Protein AF-A0A5D6XGA5-F1 (afdb_monomer)

Solvent-accessible surface area (backbone atoms only — not comparable to full-atom values): 13021 Å² total; per-residue (Å²): 139,83,88,83,91,84,87,85,87,87,80,87,85,80,84,81,82,81,78,85,80,82,79,82,80,85,93,67,100,55,79,84,62,78,78,60,76,82,68,88,72,80,82,72,85,73,83,77,68,94,83,74,75,74,78,54,77,62,54,94,88,59,58,87,89,41,45,84,29,55,81,47,78,41,86,37,32,68,61,50,45,55,52,50,53,49,50,43,54,68,62,46,55,52,72,40,80,91,78,44,28,35,36,34,38,73,49,78,77,40,73,48,66,47,28,30,37,36,37,43,72,83,42,79,44,59,46,39,42,40,47,40,27,32,33,34,41,33,36,60,67,58,102,63,93,61,72,90,68,55,43,45,30,39,42,37,40,40,68,44,31,63,82,51,67,88,72,48,52,76,48,70,47,46,80,48,86,52,70,70,32,50,53,51,38,50,54,56,52,72,44,46,68,60,51,53,50,52,54,52,51,51,50,56,54,53,61,71,110

Foldseek 3Di:
DDDDDDDDDDDDDDDDDDDDDDDDDDDDDDPPCVPDDPPPDDPPDDDDDPPPPPQQPDAPPDDPVCSVQAKDKDWCFVVLQVVLQVLQQPPQWDDDPVLQKTKGWDFWPAWDWTKMWMTGPNDIAIWIAIWTKTKMKIDGNDPDPPPVRIKIWMWTWHRPTPVCPLPIDIDIDIPDDDPSNVVVSVVSVVCVVVVSVSSVVSRVVSSVD

Structure (mmCIF, N/CA/C/O backbone):
data_AF-A0A5D6XGA5-F1
#
_entry.id   AF-A0A5D6XGA5-F1
#
loop_
_atom_site.group_PDB
_atom_site.id
_atom_site.type_symbol
_atom_site.label_atom_id
_atom_site.label_alt_id
_atom_site.label_comp_id
_atom_site.label_asym_id
_atom_site.label_entity_id
_atom_site.label_seq_id
_atom_site.pdbx_PDB_ins_code
_atom_site.Cartn_x
_atom_site.Cartn_y
_atom_site.Cartn_z
_atom_site.occupancy
_atom_site.B_iso_or_equiv
_atom_site.auth_seq_id
_atom_site.auth_comp_id
_atom_site.auth_asym_id
_atom_site.auth_atom_id
_atom_site.pdbx_PDB_model_num
ATOM 1 N N . MET A 1 1 ? -25.188 16.854 124.676 1.00 43.72 1 MET A N 1
ATOM 2 C CA . MET A 1 1 ? -23.728 16.944 124.883 1.00 43.72 1 MET A CA 1
ATOM 3 C C . MET A 1 1 ? -23.158 15.543 124.804 1.00 43.72 1 MET A C 1
ATOM 5 O O . MET A 1 1 ? -23.786 14.638 125.336 1.00 43.72 1 MET A O 1
ATOM 9 N N . SER A 1 2 ? -21.999 15.436 124.159 1.00 42.19 2 SER A N 1
ATOM 10 C CA . SER A 1 2 ? -21.124 14.263 124.031 1.00 42.19 2 SER A CA 1
ATOM 11 C C . SER A 1 2 ? -21.362 13.330 122.843 1.00 42.19 2 SER A C 1
ATOM 13 O O . SER A 1 2 ? -22.217 12.452 122.839 1.00 42.19 2 SER A O 1
ATOM 15 N N . SER A 1 3 ? -20.514 13.595 121.851 1.00 42.88 3 SER A N 1
ATOM 16 C CA . SER A 1 3 ? -19.943 12.725 120.830 1.00 42.88 3 SER A CA 1
ATOM 17 C C . SER A 1 3 ? -19.409 11.386 121.356 1.00 42.88 3 SER A C 1
ATOM 19 O O . SER A 1 3 ? -18.984 11.310 122.506 1.00 42.88 3 SER A O 1
ATOM 21 N N . ASN A 1 4 ? -19.342 10.391 120.467 1.00 35.34 4 ASN A N 1
ATOM 22 C CA . ASN A 1 4 ? -18.144 9.599 120.115 1.00 35.34 4 ASN A CA 1
ATOM 23 C C . ASN A 1 4 ? -18.547 8.675 118.942 1.00 35.34 4 ASN A C 1
ATOM 25 O O . ASN A 1 4 ? -19.617 8.081 119.003 1.00 35.34 4 ASN A O 1
ATOM 29 N N . ASP A 1 5 ? -17.928 8.720 117.761 1.00 36.56 5 ASP A N 1
ATOM 30 C CA . ASP A 1 5 ? -16.568 8.296 117.360 1.00 36.56 5 ASP A CA 1
ATOM 31 C C . ASP A 1 5 ? -16.379 6.767 117.329 1.00 36.56 5 ASP A C 1
ATOM 33 O O . ASP A 1 5 ? -16.762 6.074 118.271 1.00 36.56 5 ASP A O 1
ATOM 37 N N . GLY A 1 6 ? -15.778 6.269 116.242 1.00 32.56 6 GLY A N 1
ATOM 38 C CA . GLY A 1 6 ? -15.301 4.889 116.110 1.00 32.56 6 GLY A CA 1
ATOM 39 C C . GLY A 1 6 ? -15.753 4.185 114.831 1.00 32.56 6 GLY A C 1
ATOM 40 O O . GLY A 1 6 ? -16.781 3.514 114.821 1.00 32.56 6 GLY A O 1
ATOM 41 N N . GLY A 1 7 ? -14.978 4.333 113.754 1.00 32.25 7 GLY A N 1
ATOM 42 C CA . GLY A 1 7 ? -15.095 3.491 112.563 1.00 32.25 7 GLY A CA 1
ATOM 43 C C . GLY A 1 7 ? -14.454 2.114 112.751 1.00 32.25 7 GLY A C 1
ATOM 44 O O . GLY A 1 7 ? -13.645 1.934 113.651 1.00 32.25 7 GLY A O 1
ATOM 45 N N . ASP A 1 8 ? -14.781 1.177 111.864 1.00 32.81 8 ASP A N 1
ATOM 46 C CA . ASP A 1 8 ? -13.779 0.322 111.230 1.00 32.81 8 ASP A CA 1
ATOM 47 C C . ASP A 1 8 ? -14.352 -0.324 109.963 1.00 32.81 8 ASP A C 1
ATOM 49 O O . ASP A 1 8 ? -15.545 -0.611 109.847 1.00 32.81 8 ASP A O 1
ATOM 53 N N . SER A 1 9 ? -13.475 -0.454 108.983 1.00 35.00 9 SER A N 1
ATOM 54 C CA . SER A 1 9 ? -13.705 -0.930 107.626 1.00 35.00 9 SER A CA 1
ATOM 55 C C . SER A 1 9 ? -13.916 -2.440 107.551 1.00 35.00 9 SER A C 1
ATOM 57 O O . SER A 1 9 ? -13.153 -3.179 108.161 1.00 35.00 9 SER A O 1
ATOM 59 N N . ASP A 1 10 ? -14.802 -2.902 106.663 1.00 33.34 10 ASP A N 1
ATOM 60 C CA . ASP A 1 10 ? -14.458 -4.068 105.847 1.00 33.34 10 ASP A CA 1
ATOM 61 C C . ASP A 1 10 ? -15.079 -4.005 104.445 1.00 33.34 10 ASP A C 1
ATOM 63 O O . ASP A 1 10 ? -16.168 -3.475 104.215 1.00 33.34 10 ASP A O 1
ATOM 67 N N . SER A 1 11 ? -14.292 -4.488 103.497 1.00 33.75 11 SER A N 1
ATOM 68 C CA . SER A 1 11 ? -14.384 -4.298 102.061 1.00 33.75 11 SER A CA 1
ATOM 69 C C . SER A 1 11 ? -15.071 -5.481 101.372 1.00 33.75 11 SER A C 1
ATOM 71 O O . SER A 1 11 ? -14.794 -6.634 101.668 1.00 33.75 11 SER A O 1
ATOM 73 N N . ALA A 1 12 ? -15.902 -5.140 100.383 1.00 33.50 12 ALA A N 1
ATOM 74 C CA . ALA A 1 12 ? -16.157 -5.838 99.118 1.00 33.50 12 ALA A CA 1
ATOM 75 C C . ALA A 1 12 ? -16.590 -7.323 99.089 1.00 33.50 12 ALA A C 1
ATOM 77 O O . ALA A 1 12 ? -15.817 -8.234 99.357 1.00 33.50 12 ALA A O 1
ATOM 78 N N . ALA A 1 13 ? -17.741 -7.559 98.443 1.00 32.09 13 ALA A N 1
ATOM 79 C CA . ALA A 1 13 ? -17.820 -8.471 97.292 1.00 32.09 13 ALA A CA 1
ATOM 80 C C . ALA A 1 13 ? -19.067 -8.169 96.434 1.00 32.09 13 ALA A C 1
ATOM 82 O O . ALA A 1 13 ? -20.191 -8.506 96.800 1.00 32.09 13 ALA A O 1
ATOM 83 N N . ALA A 1 14 ? -18.868 -7.540 95.271 1.00 40.94 14 ALA A N 1
ATOM 84 C CA . ALA A 1 14 ? -19.857 -7.494 94.192 1.00 40.94 14 ALA A CA 1
ATOM 85 C C . ALA A 1 14 ? -19.748 -8.778 93.340 1.00 40.94 14 ALA A C 1
ATOM 87 O O . ALA A 1 14 ? -18.635 -9.279 93.153 1.00 40.94 14 ALA A O 1
ATOM 88 N N . PRO A 1 15 ? -20.851 -9.333 92.806 1.00 39.09 15 PRO A N 1
ATOM 89 C CA . PRO A 1 15 ? -20.800 -10.560 92.020 1.00 39.09 15 PRO A CA 1
ATOM 90 C C . PRO A 1 15 ? -20.127 -10.340 90.657 1.00 39.09 15 PRO A C 1
ATOM 92 O O . PRO A 1 15 ? -20.332 -9.331 89.983 1.00 39.09 15 PRO A O 1
ATOM 95 N N . ALA A 1 16 ? -19.318 -11.325 90.266 1.00 38.66 16 ALA A N 1
ATOM 96 C CA . ALA A 1 16 ? -18.519 -11.354 89.050 1.00 38.66 16 ALA A CA 1
ATOM 97 C C . ALA A 1 16 ? -19.359 -11.212 87.765 1.00 38.66 16 ALA A C 1
ATOM 99 O O . ALA A 1 16 ? -20.351 -11.914 87.563 1.00 38.66 16 ALA A O 1
ATOM 100 N N . ALA A 1 17 ? -18.904 -10.340 86.863 1.00 41.81 17 ALA A N 1
ATOM 101 C CA . ALA A 1 17 ? -19.427 -10.206 85.510 1.00 41.81 17 ALA A CA 1
ATOM 102 C C . ALA A 1 17 ? -19.111 -11.461 84.674 1.00 41.81 17 ALA A C 1
ATOM 104 O O . ALA A 1 17 ? -17.964 -11.904 84.590 1.00 41.81 17 ALA A O 1
ATOM 105 N N . ALA A 1 18 ? -20.135 -12.026 84.032 1.00 46.56 18 ALA A N 1
ATOM 106 C CA . ALA A 1 18 ? -19.993 -13.144 83.108 1.00 46.56 18 ALA A CA 1
ATOM 107 C C . ALA A 1 18 ? -19.224 -12.721 81.841 1.00 46.56 18 ALA A C 1
ATOM 109 O O . ALA A 1 18 ? -19.563 -11.733 81.190 1.00 46.56 18 ALA A O 1
ATOM 110 N N . ALA A 1 19 ? -18.200 -13.496 81.476 1.00 47.91 19 ALA A N 1
ATOM 111 C CA . ALA A 1 19 ? -17.394 -13.283 80.276 1.00 47.91 19 ALA A CA 1
ATOM 112 C C . ALA A 1 19 ? -18.217 -13.456 78.974 1.00 47.91 19 ALA A C 1
ATOM 114 O O . ALA A 1 19 ? -19.103 -14.317 78.914 1.00 47.91 19 ALA A O 1
ATOM 115 N N . PRO A 1 20 ? -17.914 -12.699 77.899 1.00 45.31 20 PRO A N 1
ATOM 116 C CA . PRO A 1 20 ? -18.655 -12.781 76.644 1.00 45.31 20 PRO A CA 1
ATOM 117 C C . PRO A 1 20 ? -18.384 -14.107 75.913 1.00 45.31 20 PRO A C 1
ATOM 119 O O . PRO A 1 20 ? -17.241 -14.545 75.757 1.00 45.31 20 PRO A O 1
ATOM 122 N N . LYS A 1 21 ? -19.454 -14.756 75.437 1.00 44.91 21 LYS A N 1
ATOM 123 C CA 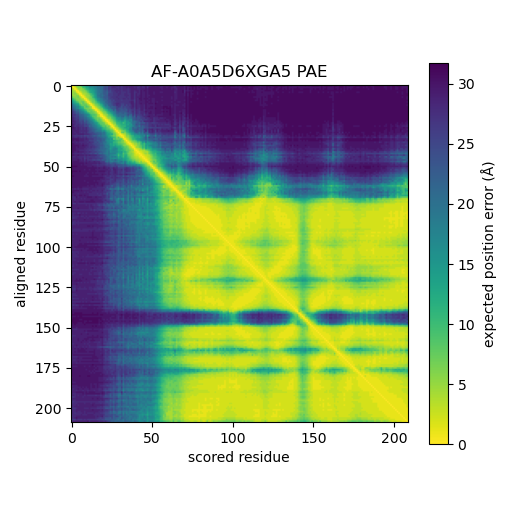. LYS A 1 21 ? -19.387 -16.007 74.666 1.00 44.91 21 LYS A CA 1
ATOM 124 C C . LYS A 1 21 ? -18.762 -15.751 73.289 1.00 44.91 21 LYS A C 1
ATOM 126 O O . LYS A 1 21 ? -19.279 -14.957 72.508 1.00 44.91 21 LYS A O 1
ATOM 131 N N . LYS A 1 22 ? -17.675 -16.467 72.978 1.00 47.78 22 LYS A N 1
ATOM 132 C CA . LYS A 1 22 ? -17.002 -16.446 71.667 1.00 47.78 22 LYS A CA 1
ATOM 133 C C . LYS A 1 22 ? -17.954 -16.950 70.574 1.00 47.78 22 LYS A C 1
ATOM 135 O O . LYS A 1 22 ? -18.376 -18.106 70.608 1.00 47.78 22 LYS A O 1
ATOM 140 N N . GLN A 1 23 ? -18.291 -16.088 69.614 1.00 54.75 23 GLN A N 1
ATOM 141 C CA . GLN A 1 23 ? -19.058 -16.462 68.424 1.00 54.75 23 GLN A CA 1
ATOM 142 C C . GLN A 1 23 ? -18.213 -17.370 67.515 1.00 54.75 23 GLN A C 1
ATOM 144 O O . GLN A 1 23 ? -17.033 -17.106 67.284 1.00 54.75 23 GLN A O 1
ATOM 149 N N . LYS A 1 24 ? -18.809 -18.463 67.023 1.00 55.12 24 LYS A N 1
ATOM 150 C CA . LYS A 1 24 ? -18.151 -19.403 66.104 1.00 55.12 24 LYS A CA 1
ATOM 151 C C . LYS A 1 24 ? -18.035 -18.779 64.708 1.00 55.12 24 LYS A C 1
ATOM 153 O O . LYS A 1 24 ? -19.034 -18.318 64.161 1.00 55.12 24 LYS A O 1
ATOM 158 N N . LEU A 1 25 ? -16.827 -18.798 64.140 1.00 55.44 25 LEU A N 1
ATOM 159 C CA . LEU A 1 25 ? -16.572 -18.449 62.739 1.00 55.44 25 LEU A CA 1
ATOM 160 C C . LEU A 1 25 ? -17.220 -19.484 61.801 1.00 55.44 25 LEU A C 1
ATOM 162 O O . LEU A 1 25 ? -17.224 -20.677 62.098 1.00 55.44 25 LEU A O 1
ATOM 166 N N . HIS A 1 26 ? -17.748 -19.009 60.672 1.00 55.28 26 HIS A N 1
ATOM 167 C CA . HIS A 1 26 ? -18.419 -19.810 59.647 1.00 55.28 26 HIS A CA 1
ATOM 168 C C . HIS A 1 26 ? -17.446 -20.792 58.964 1.00 55.28 26 HIS A C 1
ATOM 170 O O . HIS A 1 26 ? -16.314 -20.421 58.637 1.00 55.28 26 HIS A O 1
ATOM 176 N N . ASP A 1 27 ? -17.887 -22.030 58.728 1.00 53.06 27 ASP A N 1
ATOM 177 C CA . ASP A 1 27 ? -17.096 -23.069 58.061 1.00 53.06 27 ASP A CA 1
ATOM 178 C C . ASP A 1 27 ? -17.438 -23.090 56.563 1.00 53.06 27 ASP A C 1
ATOM 180 O O . ASP A 1 27 ? -18.519 -23.508 56.158 1.00 53.06 27 ASP A O 1
ATOM 184 N N . GLY A 1 28 ? -16.559 -22.513 55.742 1.00 57.91 28 GLY A N 1
ATOM 185 C CA . GLY A 1 28 ? -16.736 -22.377 54.296 1.00 57.91 28 GLY A CA 1
ATOM 186 C C . GLY A 1 28 ? -15.402 -22.199 53.559 1.00 57.91 28 GLY A C 1
ATOM 187 O O . GLY A 1 28 ? -14.396 -21.814 54.154 1.00 57.91 28 GLY A O 1
ATOM 188 N N . TYR A 1 29 ? -15.417 -22.490 52.254 1.00 50.59 29 TYR A N 1
ATOM 189 C CA . TYR A 1 29 ? -14.298 -22.873 51.368 1.00 50.59 29 TYR A CA 1
ATOM 190 C C . TYR A 1 29 ? -13.212 -21.809 51.053 1.00 50.59 29 TYR A C 1
ATOM 192 O O . TYR A 1 29 ? -12.429 -21.978 50.122 1.00 50.59 29 TYR A O 1
ATOM 200 N N . HIS A 1 30 ? -13.077 -20.724 51.821 1.00 55.69 30 HIS A N 1
ATOM 201 C CA . HIS A 1 30 ? -12.022 -19.723 51.589 1.00 55.69 30 HIS A CA 1
ATOM 202 C C . HIS A 1 30 ? -11.273 -19.378 52.881 1.00 55.69 30 HIS A C 1
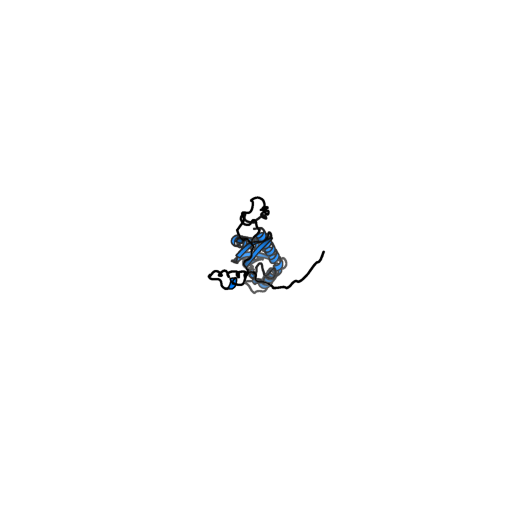ATOM 204 O O . HIS A 1 30 ? -11.568 -18.407 53.573 1.00 55.69 30 HIS A O 1
ATOM 210 N N . GLY A 1 31 ? -10.254 -20.185 53.198 1.00 57.44 31 GLY A N 1
ATOM 211 C CA . GLY A 1 31 ? -9.414 -20.024 54.393 1.00 57.44 31 GLY A CA 1
ATOM 212 C C . GLY A 1 31 ? -8.606 -18.720 54.459 1.00 57.44 31 GLY A C 1
ATOM 213 O O . GLY A 1 31 ? -8.180 -18.340 55.545 1.00 57.44 31 GLY A O 1
ATOM 214 N N . TRP A 1 32 ? -8.439 -18.001 53.344 1.00 60.94 32 TRP A N 1
ATOM 215 C CA . TRP A 1 32 ? -7.706 -16.728 53.293 1.00 60.94 32 TRP A CA 1
ATOM 216 C C . TRP A 1 32 ? -8.524 -15.515 53.779 1.00 60.94 32 TRP A C 1
ATOM 218 O O . TRP A 1 32 ? -7.948 -14.488 54.116 1.00 60.94 32 TRP A O 1
ATOM 228 N N . MET A 1 33 ? -9.853 -15.636 53.894 1.00 53.88 33 MET A N 1
ATOM 229 C CA . MET A 1 33 ? -10.727 -14.593 54.460 1.00 53.88 33 MET A CA 1
ATOM 230 C C . MET A 1 33 ? -10.812 -14.632 55.996 1.00 53.88 33 MET A C 1
ATOM 232 O O . MET A 1 33 ? -11.501 -13.813 56.598 1.00 53.88 33 MET A O 1
ATOM 236 N N . ARG A 1 34 ? -10.113 -15.566 56.660 1.00 54.12 34 ARG A N 1
ATOM 237 C CA . ARG A 1 34 ? -10.213 -15.793 58.116 1.00 54.12 34 ARG A CA 1
ATOM 238 C C . ARG A 1 34 ? -9.525 -14.736 58.994 1.00 54.12 34 ARG A C 1
ATOM 240 O O . ARG A 1 34 ? -9.658 -14.807 60.212 1.00 54.12 34 ARG A O 1
ATOM 247 N N . THR A 1 35 ? -8.819 -13.767 58.414 1.00 58.53 35 THR A N 1
ATOM 248 C CA . THR A 1 35 ? -8.083 -12.712 59.142 1.00 58.53 35 THR A CA 1
ATOM 249 C C . THR A 1 35 ? -8.545 -11.293 58.831 1.00 58.53 35 THR A C 1
ATOM 251 O O . THR A 1 35 ? -8.027 -10.355 59.433 1.00 58.53 35 THR A O 1
ATOM 254 N N . ILE A 1 36 ? -9.521 -11.107 57.939 1.00 62.41 36 ILE A N 1
ATOM 255 C CA . ILE A 1 36 ? -10.057 -9.775 57.650 1.00 62.41 36 ILE A CA 1
ATOM 256 C C . ILE A 1 36 ? -11.189 -9.511 58.653 1.00 62.41 36 ILE A C 1
ATOM 258 O O . ILE A 1 36 ? -12.166 -10.268 58.661 1.00 62.41 36 ILE A O 1
ATOM 262 N N . PRO A 1 37 ? -11.084 -8.485 59.522 1.00 66.88 37 PRO A N 1
ATOM 263 C CA . PRO A 1 37 ? -12.204 -8.061 60.353 1.00 66.88 37 PRO A CA 1
ATOM 264 C C . PRO A 1 37 ? -13.410 -7.838 59.448 1.00 66.88 37 PRO A C 1
ATOM 266 O O . PRO A 1 37 ? -13.280 -7.183 58.412 1.00 66.88 37 PRO A O 1
ATOM 269 N N . LYS A 1 38 ? -14.566 -8.404 59.812 1.00 62.72 38 LYS A N 1
ATOM 270 C CA . LYS A 1 38 ? -15.806 -8.195 59.063 1.00 62.72 38 LYS A CA 1
ATOM 271 C C . LYS A 1 38 ? -16.011 -6.690 58.948 1.00 62.72 38 LYS A C 1
ATOM 273 O O . LYS A 1 38 ? -16.212 -6.023 59.958 1.00 62.72 38 LYS A O 1
ATOM 278 N N . THR A 1 39 ? -15.866 -6.160 57.740 1.00 65.25 39 THR A N 1
ATOM 279 C CA . THR A 1 39 ? -16.033 -4.734 57.499 1.00 65.25 39 THR A CA 1
ATOM 280 C C . THR A 1 39 ? -17.467 -4.392 57.892 1.00 65.25 39 THR A C 1
ATOM 282 O O . THR A 1 39 ? -18.396 -5.046 57.427 1.00 65.25 39 THR A O 1
ATOM 285 N N . GLU A 1 40 ? -17.658 -3.405 58.768 1.00 69.12 40 GLU A N 1
ATOM 286 C CA . GLU A 1 40 ? -18.993 -2.922 59.169 1.00 69.12 40 GLU A CA 1
ATOM 287 C C . GLU A 1 40 ? -19.735 -2.223 58.017 1.00 69.12 40 GLU A C 1
ATOM 289 O O . GLU A 1 40 ? -20.869 -1.781 58.175 1.00 69.12 40 GLU A O 1
ATOM 294 N N . GLN A 1 41 ? -19.097 -2.114 56.849 1.00 73.50 41 GLN A N 1
ATOM 295 C CA . GLN A 1 41 ? -19.699 -1.551 55.656 1.00 73.50 41 GLN A CA 1
ATOM 296 C C . GLN A 1 41 ? -20.781 -2.481 55.115 1.00 73.50 41 GLN A C 1
ATOM 298 O O . GLN A 1 41 ? -20.551 -3.657 54.828 1.00 73.50 41 GLN A O 1
ATOM 303 N N . ASP A 1 42 ? -21.971 -1.914 54.971 1.00 75.06 42 ASP A N 1
ATOM 304 C CA . ASP A 1 42 ? -23.090 -2.548 54.305 1.00 75.06 42 ASP A CA 1
ATOM 305 C C . ASP A 1 42 ? -22.869 -2.498 52.786 1.00 75.06 42 ASP A C 1
ATOM 307 O O . ASP A 1 42 ? -22.894 -1.434 52.169 1.00 75.06 42 ASP A O 1
ATOM 311 N N . PHE A 1 43 ? -22.620 -3.663 52.189 1.00 77.56 43 PHE A N 1
ATOM 312 C CA . PHE A 1 43 ? -22.465 -3.829 50.741 1.00 77.56 43 PHE A CA 1
ATOM 313 C C . PHE A 1 43 ? -23.794 -4.143 50.044 1.00 77.56 43 PHE A C 1
ATOM 315 O O . PHE A 1 43 ? -23.796 -4.589 48.895 1.00 77.56 43 PHE A O 1
ATOM 322 N N . THR A 1 44 ? -24.929 -3.956 50.725 1.00 82.94 44 THR A N 1
ATOM 323 C CA . THR A 1 44 ? -26.243 -4.153 50.119 1.00 82.94 44 THR A CA 1
ATOM 324 C C . THR A 1 44 ? -26.404 -3.177 48.950 1.00 82.94 44 THR A C 1
ATOM 326 O O . THR A 1 44 ? -26.313 -1.963 49.146 1.00 82.94 44 THR A O 1
ATOM 329 N N . PRO A 1 45 ? -26.627 -3.668 47.717 1.00 77.12 45 PRO A N 1
ATOM 330 C CA . PRO A 1 45 ? -26.758 -2.805 46.555 1.00 77.12 45 PRO A CA 1
ATOM 331 C C . PRO A 1 45 ? -27.986 -1.908 46.718 1.00 77.12 45 PRO A C 1
ATOM 333 O O . PRO A 1 45 ? -29.126 -2.372 46.731 1.00 77.12 45 PRO A O 1
ATOM 336 N N . VAL A 1 46 ? -27.747 -0.605 46.842 1.00 82.44 46 VAL A N 1
ATOM 337 C CA . VAL A 1 46 ? -28.809 0.399 46.900 1.00 82.44 46 VAL A CA 1
ATOM 338 C C . VAL A 1 46 ? -29.199 0.780 45.476 1.00 82.44 46 VAL A C 1
ATOM 340 O O . VAL A 1 46 ? -28.352 0.974 44.604 1.00 82.44 46 VAL A O 1
ATOM 343 N N . ARG A 1 47 ? -30.505 0.893 45.226 1.00 80.62 47 ARG A N 1
ATOM 344 C CA . ARG A 1 47 ? -31.028 1.353 43.939 1.00 80.62 47 ARG A CA 1
ATOM 345 C C . ARG A 1 47 ? -30.590 2.800 43.697 1.00 80.62 47 ARG A C 1
ATOM 347 O O . ARG A 1 47 ? -30.988 3.692 44.440 1.00 80.62 47 ARG A O 1
ATOM 354 N N . ILE A 1 48 ? -29.819 3.027 42.638 1.00 72.25 48 ILE A N 1
ATOM 355 C CA . ILE A 1 48 ? -29.434 4.373 42.201 1.00 72.25 48 ILE A CA 1
ATOM 356 C C . ILE A 1 48 ? -30.702 5.110 41.736 1.00 72.25 48 ILE A C 1
ATOM 358 O O . ILE A 1 48 ? -31.491 4.572 40.951 1.00 72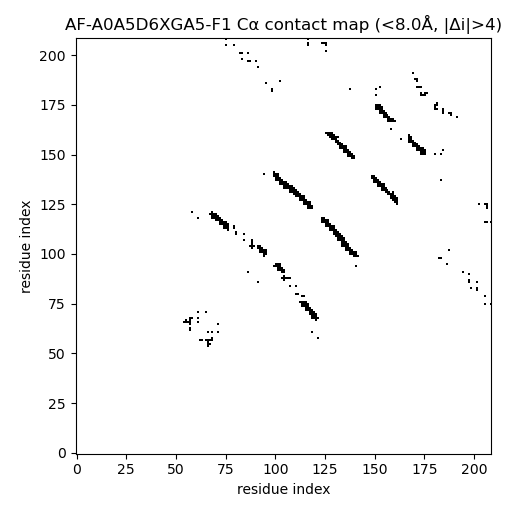.25 48 ILE A O 1
ATOM 362 N N . ALA A 1 49 ? -30.936 6.319 42.254 1.00 73.06 49 ALA A N 1
ATOM 363 C CA . ALA A 1 49 ? -32.032 7.172 41.805 1.00 73.06 49 ALA A CA 1
ATOM 364 C C . ALA A 1 49 ? -31.804 7.570 40.336 1.00 73.06 49 ALA A C 1
ATOM 366 O O . ALA A 1 49 ? -30.692 7.903 39.939 1.00 73.06 49 ALA A O 1
ATOM 367 N N . ALA A 1 50 ? -32.858 7.537 39.519 1.00 60.06 50 ALA A N 1
ATOM 368 C CA . ALA A 1 50 ? -32.776 7.632 38.057 1.00 60.06 50 ALA A CA 1
ATOM 369 C C . ALA A 1 50 ? -32.264 8.982 37.494 1.00 60.06 50 ALA A C 1
ATOM 371 O O . ALA A 1 50 ? -32.280 9.164 36.281 1.00 60.06 50 ALA A O 1
ATOM 372 N N . SER A 1 51 ? -31.830 9.930 38.331 1.00 53.84 51 SER A N 1
ATOM 373 C CA . SER A 1 51 ? -31.533 11.310 37.927 1.00 53.84 51 SER A CA 1
ATOM 374 C C . SER A 1 51 ? -30.055 11.716 37.935 1.00 53.84 51 SER A C 1
ATOM 376 O O . SER A 1 51 ? -29.773 12.858 37.595 1.00 53.84 51 SER A O 1
ATOM 378 N N . GLU A 1 52 ? -29.107 10.836 38.279 1.00 49.50 52 GLU A N 1
ATOM 379 C CA . GLU A 1 52 ? -27.674 11.209 38.361 1.00 49.50 52 GLU A CA 1
ATOM 380 C C . GLU A 1 52 ? -26.739 10.437 37.421 1.00 49.50 52 GLU A C 1
ATOM 382 O O . GLU A 1 52 ? -25.518 10.506 37.540 1.00 49.50 52 GLU A O 1
ATOM 387 N N . HIS A 1 53 ? -27.276 9.767 36.404 1.00 51.97 53 HIS A N 1
ATOM 388 C CA . HIS A 1 53 ? -26.462 9.410 35.246 1.00 51.97 53 HIS A CA 1
ATOM 389 C C . HIS A 1 53 ? -26.556 10.548 34.238 1.00 51.97 53 HIS A C 1
ATOM 391 O O . HIS A 1 53 ? -27.376 10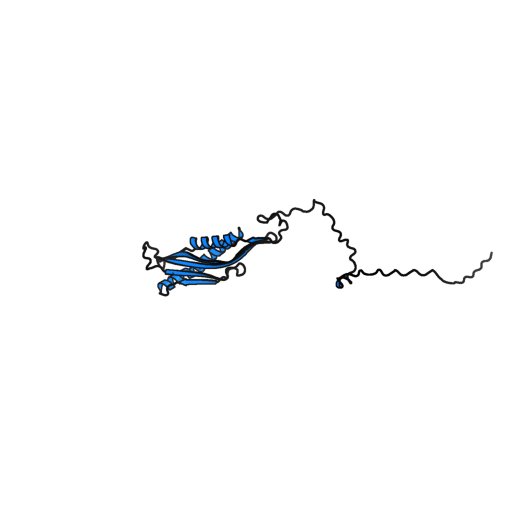.516 33.322 1.00 51.97 53 HIS A O 1
ATOM 397 N N . ALA A 1 54 ? -25.730 11.580 34.428 1.00 50.81 54 ALA A N 1
ATOM 398 C CA . ALA A 1 54 ? -25.446 12.522 33.357 1.00 50.81 54 ALA A CA 1
ATOM 399 C C . ALA A 1 54 ? -24.974 11.695 32.155 1.00 50.81 54 ALA A C 1
ATOM 401 O O . ALA A 1 54 ? -23.903 11.087 32.198 1.00 50.81 54 ALA A O 1
ATOM 402 N N . ALA A 1 55 ? -25.819 11.591 31.129 1.00 53.28 55 ALA A N 1
ATOM 403 C CA . ALA A 1 55 ? -25.475 10.908 29.898 1.00 53.28 55 ALA A CA 1
ATOM 404 C C . ALA A 1 55 ? -24.234 11.601 29.335 1.00 53.28 55 ALA A C 1
ATOM 406 O O . ALA A 1 55 ? -24.301 12.741 28.873 1.00 53.28 55 ALA A O 1
ATOM 407 N N . VAL A 1 56 ? -23.083 10.939 29.443 1.00 56.00 56 VAL A N 1
ATOM 408 C CA . VAL A 1 56 ? -21.864 11.421 28.808 1.00 56.00 56 VAL A CA 1
ATOM 409 C C . VAL A 1 56 ? -22.158 11.399 27.309 1.00 56.00 56 VAL A C 1
ATOM 411 O O . VAL A 1 56 ? -22.590 10.354 26.809 1.00 56.00 56 VAL A O 1
ATOM 414 N N . PRO A 1 57 ? -22.017 12.526 26.591 1.00 57.41 57 PRO A N 1
ATOM 415 C CA . PRO A 1 57 ? -22.310 12.552 25.169 1.00 57.41 57 PRO A CA 1
ATOM 416 C C . PRO A 1 57 ? -21.467 11.480 24.480 1.00 57.41 57 PRO A C 1
ATOM 418 O O . PRO A 1 57 ? -20.239 11.471 24.582 1.00 57.41 57 PRO A O 1
ATOM 421 N N . THR A 1 58 ? -22.140 10.542 23.815 1.00 57.34 58 THR A N 1
ATOM 422 C CA . THR A 1 58 ? -21.483 9.510 23.020 1.00 57.34 58 THR A CA 1
ATOM 423 C C . THR A 1 58 ? -20.703 10.218 21.918 1.00 57.34 58 THR A C 1
ATOM 425 O O . THR A 1 58 ? -21.289 10.921 21.093 1.00 57.34 58 THR A O 1
ATOM 428 N N . ALA A 1 59 ? -19.375 10.095 21.938 1.00 62.81 59 ALA A N 1
ATOM 429 C 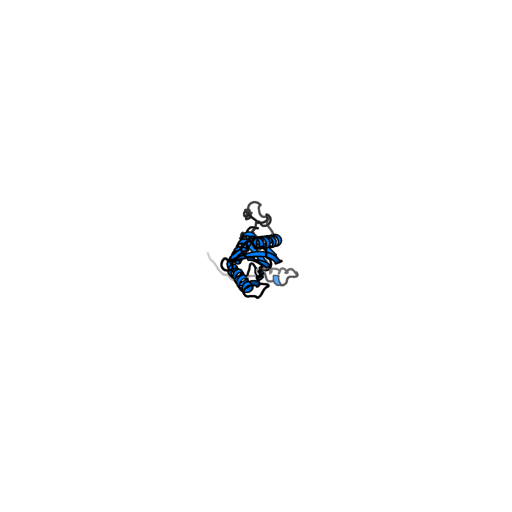CA . ALA A 1 59 ? -18.533 10.691 20.909 1.00 62.81 59 ALA A CA 1
ATOM 430 C C . ALA A 1 59 ? -18.959 10.173 19.526 1.00 62.81 59 ALA A C 1
ATOM 432 O O . ALA A 1 59 ? -19.299 8.994 19.376 1.00 62.81 59 ALA A O 1
ATOM 433 N N . ALA A 1 60 ? -18.950 11.059 18.525 1.00 65.38 60 ALA A N 1
ATOM 434 C CA . ALA A 1 60 ? -19.335 10.719 17.161 1.00 65.38 60 ALA A CA 1
ATOM 435 C C . ALA A 1 60 ? -18.530 9.504 16.674 1.00 65.38 60 ALA A C 1
ATOM 437 O O . ALA A 1 60 ? -17.301 9.531 16.639 1.00 65.38 60 ALA A O 1
ATOM 438 N N . GLY A 1 61 ? -19.241 8.431 16.326 1.00 67.44 61 GLY A N 1
ATOM 439 C CA . GLY A 1 61 ? -18.642 7.181 15.874 1.00 67.44 61 GLY A CA 1
ATOM 440 C C . GLY A 1 61 ? -18.667 6.037 16.886 1.00 67.44 61 GLY A C 1
ATOM 441 O O . GLY A 1 61 ? -18.441 4.922 16.442 1.00 67.44 61 GLY A O 1
ATOM 442 N N . ASN A 1 62 ? -19.010 6.230 18.163 1.00 70.50 62 ASN A N 1
ATOM 443 C CA . ASN A 1 62 ? -19.166 5.121 19.121 1.00 70.50 62 ASN A CA 1
ATOM 444 C C . ASN A 1 62 ? -20.553 4.463 19.033 1.00 70.50 62 ASN A C 1
ATOM 446 O O . ASN A 1 62 ? -21.541 5.112 18.685 1.00 70.50 62 ASN A O 1
ATOM 450 N N . SER A 1 63 ? -20.640 3.174 19.370 1.00 73.19 63 SER A N 1
ATOM 451 C CA . SER A 1 63 ? -21.931 2.494 19.519 1.00 73.19 63 SER A CA 1
ATOM 452 C C . SER A 1 63 ? -22.734 3.071 20.696 1.00 73.19 63 SER A C 1
ATOM 454 O O . SER A 1 63 ? -22.175 3.470 21.718 1.00 73.19 63 SER A O 1
ATOM 456 N N . ALA A 1 64 ? -24.068 3.078 20.584 1.00 72.94 64 ALA A N 1
ATOM 457 C CA . ALA A 1 64 ? -24.958 3.581 21.640 1.00 72.94 64 ALA A CA 1
ATOM 458 C C . ALA A 1 64 ? -24.824 2.802 22.967 1.00 72.94 64 ALA A C 1
ATOM 460 O O . ALA A 1 64 ? -25.122 3.331 24.034 1.00 72.94 64 ALA A O 1
ATOM 461 N N . TRP A 1 65 ? -24.343 1.556 22.904 1.00 70.12 65 TRP A N 1
ATOM 462 C CA . TRP A 1 65 ? -24.052 0.720 24.071 1.00 70.12 65 TRP A CA 1
ATOM 463 C C . TRP A 1 65 ? -22.739 1.087 24.780 1.00 70.12 65 TRP A C 1
ATOM 465 O O . TRP A 1 65 ? -22.525 0.675 25.917 1.00 70.12 65 TRP A O 1
ATOM 475 N N . ASN A 1 66 ? -21.884 1.900 24.154 1.00 71.50 66 ASN A N 1
ATOM 476 C CA . ASN A 1 66 ? -20.590 2.320 24.680 1.00 71.50 66 ASN A CA 1
ATOM 477 C C . ASN A 1 66 ? -20.595 3.796 25.127 1.00 71.50 66 ASN A C 1
ATOM 479 O O . ASN A 1 66 ? -19.727 4.599 24.770 1.00 71.50 66 ASN A O 1
ATOM 483 N N . ALA A 1 67 ? -21.594 4.171 25.930 1.00 68.12 67 ALA A N 1
ATOM 484 C CA . ALA A 1 67 ? -21.717 5.528 26.468 1.00 68.12 67 ALA A CA 1
ATOM 485 C C . ALA A 1 67 ? -20.557 5.905 27.411 1.00 68.12 67 ALA A C 1
ATOM 487 O O . ALA A 1 67 ? -20.161 7.065 27.477 1.00 68.12 67 ALA A O 1
ATOM 488 N N . ALA A 1 68 ? -19.969 4.924 28.104 1.00 69.31 68 ALA A N 1
ATOM 489 C CA . ALA A 1 68 ? -18.842 5.135 29.013 1.00 69.31 68 ALA A CA 1
ATOM 490 C C . ALA A 1 68 ? -17.486 5.308 28.296 1.00 69.31 68 ALA A C 1
ATOM 492 O O . ALA A 1 68 ? -16.469 5.522 28.956 1.00 69.31 68 ALA A O 1
ATOM 493 N N . GLY A 1 69 ? -17.441 5.196 26.961 1.00 72.12 69 GLY A N 1
ATOM 494 C CA . GLY A 1 69 ? -16.192 5.276 26.203 1.00 72.12 69 GLY A CA 1
ATOM 495 C C . GLY A 1 69 ? -15.210 4.158 26.567 1.00 72.12 69 GLY A C 1
ATOM 496 O O . GLY A 1 69 ? -13.995 4.366 26.551 1.00 72.12 69 GLY A O 1
ATOM 497 N N . THR A 1 70 ? -15.731 2.981 26.918 1.00 84.19 70 THR A N 1
ATOM 498 C CA . THR A 1 70 ? -14.956 1.742 26.989 1.00 84.19 70 THR A CA 1
ATOM 499 C C . THR A 1 70 ? -14.388 1.383 25.610 1.00 84.19 70 THR A C 1
ATOM 501 O O . THR A 1 70 ? -14.639 2.062 24.616 1.00 84.19 70 THR A O 1
ATOM 504 N N . TRP A 1 71 ? -13.552 0.355 25.548 1.00 85.31 71 TRP A N 1
ATOM 505 C CA . TRP A 1 71 ? -12.908 -0.067 24.307 1.00 85.31 71 TRP A CA 1
ATOM 506 C C . TRP A 1 71 ? -13.933 -0.647 23.314 1.00 85.31 71 TRP A C 1
ATOM 508 O O . TRP A 1 71 ? -14.744 -1.490 23.690 1.00 85.31 71 TRP A O 1
ATOM 518 N N . GLU A 1 72 ? -13.904 -0.187 22.064 1.00 90.44 72 GLU A N 1
ATOM 519 C CA . GLU A 1 72 ? -14.672 -0.724 20.934 1.00 90.44 72 GLU A CA 1
ATOM 520 C C . GLU A 1 72 ? -13.749 -0.830 19.718 1.00 90.44 72 GLU A C 1
ATOM 522 O O . GLU A 1 7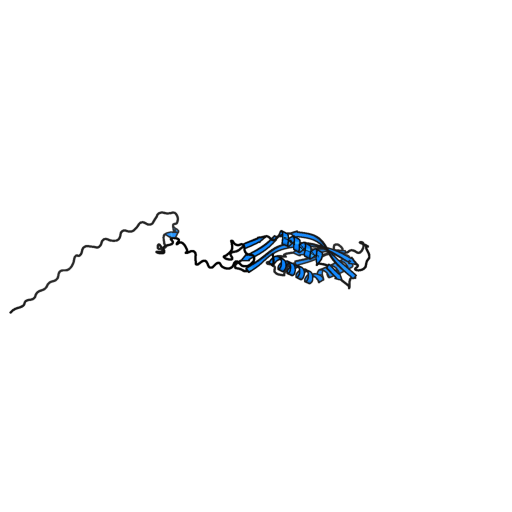2 ? -13.045 0.124 19.389 1.00 90.44 72 GLU A O 1
ATOM 527 N N . GLU A 1 73 ? -13.771 -1.973 19.035 1.00 93.06 73 GLU A N 1
ATOM 528 C CA . GLU A 1 73 ? -13.052 -2.184 17.779 1.00 93.06 73 GLU A CA 1
ATOM 529 C C . GLU A 1 73 ? -14.021 -2.502 16.651 1.00 93.06 73 GLU A C 1
ATOM 531 O O . GLU A 1 73 ? -15.009 -3.217 16.829 1.00 93.06 73 GLU A O 1
ATOM 536 N N . ARG A 1 74 ? -13.713 -1.976 15.468 1.00 93.81 74 ARG A N 1
ATOM 537 C CA . ARG A 1 74 ? -14.428 -2.277 14.231 1.00 93.81 74 ARG A CA 1
ATOM 538 C C . ARG A 1 74 ? -13.457 -2.817 13.210 1.00 93.81 74 ARG A C 1
ATOM 540 O O . ARG A 1 74 ? -12.509 -2.123 12.848 1.00 93.81 74 ARG A O 1
ATOM 547 N N . ASP A 1 75 ? -13.734 -4.018 12.725 1.00 96.50 75 ASP A N 1
ATOM 548 C CA . ASP A 1 75 ? -13.009 -4.590 11.599 1.00 96.50 75 ASP A CA 1
ATOM 549 C C . ASP A 1 75 ? -13.277 -3.762 10.332 1.00 96.50 75 ASP A C 1
ATOM 551 O O . ASP A 1 75 ? -14.424 -3.499 9.953 1.00 96.50 75 ASP A O 1
ATOM 555 N N . ARG A 1 76 ? -12.193 -3.321 9.695 1.00 97.62 76 ARG A N 1
ATOM 556 C CA . ARG A 1 76 ? -12.170 -2.587 8.427 1.00 97.62 76 ARG A CA 1
ATOM 557 C C . ARG A 1 76 ? -11.247 -3.248 7.402 1.00 97.62 76 ARG A C 1
ATOM 559 O O . ARG A 1 76 ? -10.951 -2.634 6.382 1.00 97.62 76 ARG A O 1
ATOM 566 N N . SER A 1 77 ? -10.852 -4.503 7.604 1.00 97.88 77 SER A N 1
ATOM 567 C CA . SER A 1 77 ? -9.863 -5.225 6.790 1.00 97.88 77 SER A CA 1
ATOM 568 C C . SER A 1 77 ? -10.245 -5.340 5.310 1.00 97.88 77 SER A C 1
ATOM 570 O O . SER A 1 77 ? -9.388 -5.265 4.430 1.00 97.88 77 SER A O 1
ATOM 572 N N . ALA A 1 78 ? -11.532 -5.527 4.997 1.00 97.81 78 ALA A N 1
ATOM 573 C CA . ALA A 1 78 ? -12.009 -5.565 3.609 1.00 97.81 78 ALA A CA 1
ATOM 574 C C . ALA A 1 78 ? -11.841 -4.201 2.920 1.00 97.81 78 ALA A C 1
ATOM 576 O O . ALA A 1 78 ? -11.164 -4.107 1.896 1.00 97.81 78 ALA A O 1
ATOM 577 N N . TRP A 1 79 ? -12.370 -3.144 3.546 1.00 97.94 79 TRP A N 1
ATOM 578 C CA . TRP A 1 79 ? -12.249 -1.768 3.062 1.00 97.94 79 TRP A CA 1
ATOM 579 C C . TRP A 1 79 ? -10.782 -1.345 2.919 1.00 97.94 79 TRP A C 1
ATOM 581 O O . TRP A 1 79 ? -10.385 -0.810 1.889 1.00 97.94 79 TRP A O 1
ATOM 591 N N . ALA A 1 80 ? -9.966 -1.643 3.928 1.00 98.06 80 ALA A N 1
ATOM 592 C CA . ALA A 1 80 ? -8.553 -1.297 4.002 1.00 98.06 80 ALA A CA 1
ATOM 593 C C . ALA A 1 80 ? -7.775 -1.834 2.798 1.00 98.06 80 ALA A C 1
ATOM 595 O O . ALA A 1 80 ? -7.099 -1.071 2.104 1.00 98.06 80 ALA A O 1
ATOM 596 N N . ARG A 1 81 ? -7.934 -3.132 2.511 1.00 98.12 81 ARG A N 1
ATOM 597 C CA . ARG A 1 81 ? -7.281 -3.790 1.376 1.00 98.12 81 ARG A CA 1
ATOM 598 C C . ARG A 1 81 ? -7.791 -3.256 0.044 1.00 98.12 81 ARG A C 1
ATOM 600 O O . ARG A 1 81 ? -6.988 -2.979 -0.837 1.00 98.12 81 ARG A O 1
ATOM 607 N N . GLU A 1 82 ? -9.102 -3.104 -0.129 1.00 98.19 82 GLU A N 1
ATOM 608 C CA . GLU A 1 82 ? -9.674 -2.570 -1.373 1.00 98.19 82 GLU A CA 1
ATOM 609 C C . GLU A 1 82 ? -9.195 -1.146 -1.655 1.00 98.19 82 GLU A C 1
ATOM 611 O O . GLU A 1 82 ? -8.766 -0.843 -2.771 1.00 98.19 82 GLU A O 1
ATOM 616 N N . ARG A 1 83 ? -9.196 -0.289 -0.631 1.00 98.06 83 ARG A N 1
ATOM 617 C CA . ARG A 1 83 ? -8.763 1.097 -0.766 1.00 98.06 83 ARG A CA 1
ATOM 618 C C . ARG A 1 83 ? -7.273 1.206 -1.061 1.00 98.06 83 ARG A C 1
ATOM 620 O O . ARG A 1 83 ? -6.898 1.986 -1.932 1.00 98.06 83 ARG A O 1
ATOM 627 N N . LEU A 1 84 ? -6.442 0.401 -0.396 1.00 97.75 84 LEU A N 1
ATOM 628 C CA . LEU A 1 84 ? -4.999 0.376 -0.636 1.00 97.75 84 LEU A CA 1
ATOM 629 C C . LEU A 1 84 ? -4.676 -0.058 -2.070 1.00 97.75 84 LEU A C 1
ATOM 631 O O . LEU A 1 84 ? -3.896 0.601 -2.752 1.00 97.75 84 LEU A O 1
ATOM 635 N N . LYS A 1 85 ? -5.325 -1.126 -2.556 1.00 98.19 85 LYS A N 1
ATOM 636 C CA . LYS A 1 85 ? -5.193 -1.591 -3.946 1.00 98.19 85 LYS A CA 1
ATOM 637 C C . LYS A 1 85 ? -5.549 -0.489 -4.939 1.00 98.19 85 LYS A C 1
ATOM 639 O O . LYS A 1 85 ? -4.804 -0.265 -5.887 1.00 98.19 85 LYS A O 1
ATOM 644 N N . LEU A 1 86 ? -6.678 0.186 -4.713 1.00 98.00 86 LEU A N 1
ATOM 645 C CA . LEU A 1 86 ? -7.140 1.268 -5.575 1.00 98.00 86 LEU A CA 1
ATOM 646 C C . LEU A 1 86 ? -6.128 2.418 -5.609 1.00 98.00 86 LEU A C 1
ATOM 648 O O . LEU A 1 86 ? -5.705 2.790 -6.694 1.00 98.00 86 LEU A O 1
ATOM 652 N N . LEU A 1 87 ? -5.710 2.923 -4.443 1.00 97.69 87 LEU A N 1
ATOM 653 C CA . LEU A 1 87 ? -4.749 4.028 -4.342 1.00 97.69 87 LEU A CA 1
ATOM 654 C C . LEU A 1 87 ? -3.426 3.709 -5.038 1.00 97.69 87 LEU A C 1
ATOM 656 O O . LEU A 1 87 ? -2.908 4.537 -5.777 1.00 97.69 87 LEU A O 1
ATOM 660 N N . VAL A 1 88 ? -2.886 2.504 -4.849 1.00 97.75 88 VAL A N 1
ATOM 661 C CA . VAL A 1 88 ? -1.640 2.092 -5.511 1.00 97.75 88 VAL A CA 1
ATOM 662 C C . VAL A 1 88 ? -1.811 2.068 -7.029 1.00 97.75 88 VAL A C 1
ATOM 664 O O . VAL A 1 88 ? -0.992 2.644 -7.738 1.00 97.75 88 VAL A O 1
ATOM 667 N N . LEU A 1 89 ? -2.874 1.439 -7.538 1.00 97.62 89 LEU A N 1
ATOM 668 C CA . LEU A 1 89 ? -3.104 1.326 -8.982 1.00 97.62 89 LEU A CA 1
ATOM 669 C C . LEU A 1 89 ? -3.407 2.672 -9.646 1.00 97.62 89 LEU A C 1
ATOM 671 O O . LEU A 1 89 ? -3.072 2.858 -10.814 1.00 97.62 89 LEU A O 1
ATOM 675 N N . THR A 1 90 ? -4.043 3.606 -8.937 1.00 96.62 90 THR A N 1
ATOM 676 C CA . THR A 1 90 ? -4.339 4.926 -9.496 1.00 96.62 90 THR A CA 1
ATOM 677 C C . THR A 1 90 ? -3.152 5.865 -9.364 1.00 96.62 90 THR A C 1
ATOM 679 O O . THR A 1 90 ? -2.787 6.506 -10.345 1.00 96.62 90 THR A O 1
ATOM 682 N N . ASP A 1 91 ? -2.531 5.952 -8.191 1.00 96.81 91 ASP A N 1
ATOM 683 C CA . ASP A 1 91 ? -1.680 7.092 -7.842 1.00 96.81 91 ASP A CA 1
ATOM 684 C C . ASP A 1 91 ? -0.182 6.771 -7.907 1.00 96.81 91 ASP A C 1
ATOM 686 O O . ASP A 1 91 ? 0.627 7.691 -8.036 1.00 96.81 91 ASP A O 1
ATOM 690 N N . PHE A 1 92 ? 0.215 5.490 -7.908 1.00 97.12 92 PHE A N 1
ATOM 691 C CA . PHE A 1 92 ? 1.605 5.105 -8.167 1.00 97.12 92 PHE A CA 1
ATOM 692 C C . PHE A 1 92 ? 1.906 5.142 -9.670 1.00 97.12 92 PHE A C 1
ATOM 694 O O . PHE A 1 92 ? 1.972 4.120 -10.359 1.00 97.12 92 PHE A O 1
ATOM 701 N N . ARG A 1 93 ? 2.076 6.358 -10.188 1.00 96.19 93 ARG A N 1
ATOM 702 C CA . ARG A 1 93 ? 2.472 6.620 -11.572 1.00 96.19 93 ARG A CA 1
ATOM 703 C C . ARG A 1 93 ? 3.328 7.877 -11.661 1.00 96.19 93 ARG A C 1
ATOM 705 O O . ARG A 1 93 ? 3.060 8.860 -10.974 1.00 96.19 93 ARG A O 1
ATOM 712 N N . PHE A 1 94 ? 4.348 7.862 -12.507 1.00 95.88 94 PHE A N 1
ATOM 713 C CA . PHE A 1 94 ? 5.213 9.018 -12.730 1.00 95.88 94 PHE A CA 1
ATOM 714 C C . PHE A 1 94 ? 5.944 8.915 -14.066 1.00 95.88 94 PHE A C 1
ATOM 716 O O . PHE A 1 94 ? 6.109 7.832 -14.621 1.00 95.88 94 PHE A O 1
ATOM 723 N N . GLU A 1 95 ? 6.437 10.048 -14.549 1.00 94.94 95 GLU A N 1
ATOM 724 C CA . GLU A 1 95 ? 7.333 10.105 -15.700 1.00 94.94 95 GLU A CA 1
ATOM 725 C C . GLU A 1 95 ? 8.755 10.429 -15.235 1.00 94.94 95 GLU A C 1
ATOM 727 O O . GLU A 1 95 ? 8.969 11.267 -14.351 1.00 94.94 95 GLU A O 1
ATOM 732 N N . ASP A 1 96 ? 9.734 9.753 -15.827 1.00 94.12 96 ASP A N 1
ATOM 733 C CA . ASP A 1 96 ? 11.148 10.075 -15.689 1.00 94.12 96 ASP A CA 1
ATOM 734 C C . ASP A 1 96 ? 11.646 10.656 -17.014 1.00 94.12 96 ASP A C 1
ATOM 736 O O . ASP A 1 96 ? 11.886 9.939 -17.987 1.00 94.12 96 ASP A O 1
ATOM 740 N N . ALA A 1 97 ? 11.783 11.982 -17.053 1.00 90.94 97 ALA A N 1
ATOM 741 C CA . ALA A 1 97 ? 12.215 12.701 -18.246 1.00 90.94 97 ALA A CA 1
ATOM 742 C C . ALA A 1 97 ? 13.673 12.402 -18.636 1.00 90.94 97 ALA A C 1
ATOM 744 O O . ALA A 1 97 ? 14.017 12.520 -19.808 1.00 90.94 97 ALA A O 1
ATOM 745 N N . ALA A 1 98 ? 14.529 12.014 -17.682 1.00 90.81 98 ALA A N 1
ATOM 746 C CA . ALA A 1 98 ? 15.927 11.694 -17.965 1.00 90.81 98 ALA A CA 1
ATOM 747 C C . ALA A 1 98 ? 16.058 10.337 -18.671 1.00 90.81 98 ALA A C 1
ATOM 749 O O . ALA A 1 98 ? 16.919 10.170 -19.532 1.00 90.81 98 ALA A O 1
ATOM 750 N N . LEU A 1 99 ? 15.187 9.386 -18.326 1.00 90.44 99 LEU A N 1
ATOM 751 C CA . LEU A 1 99 ? 15.124 8.063 -18.949 1.00 90.44 99 LEU A CA 1
ATOM 752 C C . LEU A 1 99 ? 14.123 7.982 -20.113 1.00 90.44 99 LEU A C 1
ATOM 754 O O . LEU A 1 99 ? 14.147 7.010 -20.867 1.00 90.44 99 LEU A O 1
ATOM 758 N N . GLY A 1 100 ? 13.249 8.981 -20.270 1.00 91.19 100 GLY A N 1
ATOM 759 C CA . GLY A 1 100 ? 12.211 9.005 -21.303 1.00 91.19 100 GLY A CA 1
ATOM 760 C C . GLY A 1 100 ? 11.167 7.903 -21.117 1.00 91.19 100 GLY A C 1
ATOM 761 O O . GLY A 1 100 ? 10.733 7.295 -22.098 1.00 91.19 100 GLY A O 1
ATOM 762 N N . VAL A 1 101 ? 10.806 7.597 -19.866 1.00 92.25 101 VAL A N 1
ATOM 763 C CA . VAL A 1 101 ? 9.850 6.531 -19.532 1.00 92.25 101 VAL A CA 1
ATOM 764 C C . VAL A 1 101 ? 8.698 7.034 -18.670 1.00 92.25 101 VAL A C 1
ATOM 766 O O . VAL A 1 101 ? 8.879 7.888 -17.804 1.00 92.25 101 VAL A O 1
ATOM 769 N N . ALA A 1 102 ? 7.521 6.456 -18.881 1.00 94.88 102 ALA A N 1
ATOM 770 C CA . ALA A 1 102 ? 6.364 6.550 -18.007 1.00 94.88 102 ALA A CA 1
ATOM 771 C C . ALA A 1 102 ? 6.231 5.238 -17.227 1.00 94.88 102 ALA A C 1
ATOM 773 O O . ALA A 1 102 ? 6.169 4.161 -17.824 1.00 94.88 102 ALA A O 1
ATOM 774 N N . VAL A 1 103 ? 6.205 5.333 -15.899 1.00 96.00 103 VAL A N 1
ATOM 775 C CA . VAL A 1 103 ? 6.076 4.199 -14.983 1.00 96.00 103 VAL A CA 1
ATOM 776 C C . VAL A 1 103 ? 4.705 4.221 -14.322 1.00 96.00 103 VAL A C 1
ATOM 778 O O . VAL A 1 103 ? 4.262 5.271 -13.860 1.00 96.00 103 VAL A O 1
ATOM 781 N N . ALA A 1 104 ? 4.058 3.061 -14.223 1.00 97.25 104 ALA A N 1
ATOM 782 C CA . ALA A 1 104 ? 2.815 2.897 -13.476 1.00 97.25 104 ALA A CA 1
ATOM 783 C C . ALA A 1 104 ? 2.719 1.517 -12.812 1.00 97.25 104 ALA A C 1
ATOM 785 O O . ALA A 1 104 ? 3.236 0.523 -13.334 1.00 97.25 104 ALA A O 1
ATOM 786 N N . ALA A 1 105 ? 2.021 1.452 -11.675 1.00 97.88 105 ALA A N 1
ATOM 787 C CA . ALA A 1 105 ? 1.558 0.190 -11.108 1.00 97.88 105 ALA A CA 1
ATOM 788 C C . ALA A 1 105 ? 0.554 -0.484 -12.060 1.00 97.88 105 ALA A C 1
ATOM 790 O O . ALA A 1 105 ? -0.330 0.169 -12.610 1.00 97.88 105 ALA A O 1
ATOM 791 N N . THR A 1 106 ? 0.686 -1.797 -12.255 1.00 97.56 106 THR A N 1
ATOM 792 C CA . THR A 1 106 ? -0.124 -2.556 -13.225 1.00 97.56 106 THR A CA 1
ATOM 793 C C . THR A 1 106 ? -1.080 -3.533 -12.562 1.00 97.56 106 THR A C 1
ATOM 795 O O . THR A 1 106 ? -2.219 -3.685 -12.996 1.00 97.56 106 THR A O 1
ATOM 798 N N . SER A 1 107 ? -0.634 -4.216 -11.509 1.00 97.94 107 SER A N 1
ATOM 799 C CA . SER A 1 107 ? -1.446 -5.200 -10.795 1.00 97.94 107 SER A CA 1
ATOM 800 C C . SER A 1 107 ? -0.966 -5.392 -9.364 1.00 97.94 107 SER A C 1
ATOM 802 O O . SER A 1 107 ? 0.190 -5.135 -9.034 1.00 97.94 107 SER A O 1
ATOM 804 N N . ILE A 1 108 ? -1.862 -5.870 -8.504 1.00 98.31 108 ILE A N 1
ATOM 805 C CA . ILE A 1 108 ? -1.545 -6.183 -7.112 1.00 98.31 108 ILE A CA 1
ATOM 806 C C . ILE A 1 108 ? -1.254 -7.677 -7.003 1.00 98.31 108 ILE A C 1
ATOM 808 O O . ILE A 1 108 ? -2.148 -8.498 -7.200 1.00 98.31 108 ILE A O 1
ATOM 812 N N . SER A 1 109 ? -0.017 -8.025 -6.661 1.00 97.38 109 SER A N 1
ATOM 813 C CA . SER A 1 109 ? 0.422 -9.412 -6.484 1.00 97.38 109 SER A CA 1
ATOM 814 C C . SER A 1 109 ? 0.060 -9.955 -5.099 1.00 97.38 109 SER A C 1
ATOM 816 O O . SER A 1 109 ? -0.267 -11.130 -4.964 1.00 97.38 109 SER A O 1
ATOM 818 N N . ARG A 1 110 ? 0.119 -9.110 -4.061 1.00 97.56 110 ARG A N 1
ATOM 819 C CA . ARG A 1 110 ? -0.220 -9.453 -2.673 1.00 97.56 110 ARG A CA 1
ATOM 820 C C . ARG A 1 110 ? -0.796 -8.237 -1.959 1.00 97.56 110 ARG A C 1
ATOM 822 O O . ARG A 1 110 ? -0.249 -7.148 -2.064 1.00 97.56 110 ARG A O 1
ATOM 829 N N . CYS A 1 111 ? -1.895 -8.418 -1.241 1.00 97.44 111 CYS A N 1
ATOM 830 C CA . CYS A 1 111 ? -2.449 -7.419 -0.329 1.00 97.44 111 CYS A CA 1
ATOM 831 C C . CYS A 1 111 ? -3.297 -8.171 0.697 1.00 97.44 111 CYS A C 1
ATOM 833 O O . CYS A 1 111 ? -4.466 -8.499 0.457 1.00 97.44 111 CYS A O 1
ATOM 835 N N . GLU A 1 112 ? -2.643 -8.533 1.789 1.00 96.44 112 GLU A N 1
ATOM 836 C CA . GLU A 1 112 ? -3.132 -9.437 2.826 1.00 96.44 112 GLU A CA 1
ATOM 837 C C . GLU A 1 112 ? -2.851 -8.831 4.190 1.00 96.44 112 GLU A C 1
ATOM 839 O O . GLU A 1 112 ? -1.917 -8.047 4.320 1.00 96.44 112 GLU A O 1
ATOM 844 N N . GLY A 1 113 ? -3.641 -9.218 5.184 1.00 95.75 113 GLY A N 1
ATOM 845 C CA . GLY A 1 113 ? -3.549 -8.676 6.530 1.00 95.75 113 GLY A CA 1
ATOM 846 C C . GLY A 1 113 ? -4.880 -8.121 7.011 1.00 95.75 113 GLY A C 1
ATOM 847 O O . GLY A 1 113 ? -5.914 -8.277 6.341 1.00 95.75 113 GLY A O 1
ATOM 848 N N . ASP A 1 114 ? -4.840 -7.489 8.173 1.00 97.00 114 ASP A N 1
ATOM 849 C CA . ASP A 1 114 ? -6.008 -6.968 8.863 1.00 97.00 114 ASP A CA 1
ATOM 850 C C . ASP A 1 114 ? -5.874 -5.482 9.181 1.00 97.00 114 ASP A C 1
ATOM 852 O O . ASP A 1 114 ? -4.792 -4.894 9.201 1.00 97.00 114 ASP A O 1
ATOM 856 N N . ALA A 1 115 ? -7.030 -4.847 9.341 1.00 97.81 115 ALA A N 1
ATOM 857 C CA . ALA A 1 115 ? -7.123 -3.455 9.722 1.00 97.81 115 ALA A CA 1
ATOM 858 C C . ALA A 1 115 ? -8.376 -3.230 10.555 1.00 97.81 115 ALA A C 1
ATOM 860 O O . ALA A 1 115 ? -9.457 -3.747 10.261 1.00 97.81 115 ALA A O 1
ATOM 861 N N . LYS A 1 116 ? -8.245 -2.393 11.573 1.00 96.75 116 LYS A N 1
ATOM 862 C CA . LYS A 1 116 ? -9.309 -2.087 12.515 1.00 96.75 116 LYS A CA 1
ATOM 863 C C . LYS A 1 116 ? -9.277 -0.636 12.941 1.00 96.75 116 LYS A C 1
ATOM 865 O O . LYS A 1 116 ? -8.230 0.007 12.998 1.00 96.75 116 LYS A O 1
ATOM 870 N N . VAL A 1 117 ? -10.449 -0.135 13.293 1.00 95.88 117 VAL A N 1
ATOM 871 C CA . VAL A 1 117 ? -10.612 1.174 13.915 1.00 95.88 117 VAL A CA 1
ATOM 872 C C . VAL A 1 117 ? -10.971 0.964 15.377 1.00 95.88 117 VAL A C 1
ATOM 874 O O . VAL A 1 117 ? -11.939 0.274 15.694 1.00 95.88 117 VAL A O 1
ATOM 877 N N . ILE A 1 118 ? -10.175 1.560 16.258 1.00 93.31 118 ILE A N 1
ATOM 878 C CA . ILE A 1 118 ? -10.227 1.388 17.706 1.00 93.31 118 ILE A CA 1
ATOM 879 C C . ILE A 1 118 ? -10.726 2.687 18.334 1.00 93.31 118 ILE A C 1
ATOM 881 O O . ILE A 1 118 ? -10.162 3.762 18.113 1.00 93.31 118 ILE A O 1
ATOM 885 N N . PHE A 1 119 ? -11.753 2.584 19.166 1.00 90.94 119 PHE A N 1
ATOM 886 C CA . PHE A 1 119 ? -12.292 3.668 19.973 1.00 90.94 119 PHE A CA 1
ATOM 887 C C . PHE A 1 119 ? -12.042 3.345 21.444 1.00 90.94 119 PHE A C 1
ATOM 889 O O . PHE A 1 119 ? -12.517 2.339 21.961 1.00 90.94 119 PHE A O 1
ATOM 896 N N . SER A 1 120 ? -11.286 4.189 22.141 1.00 89.62 120 SER A N 1
ATOM 897 C CA . SER A 1 120 ? -11.013 4.005 23.569 1.00 89.62 120 SER A CA 1
ATOM 898 C C . SER A 1 120 ? -10.937 5.349 24.271 1.00 89.62 120 SER A C 1
ATOM 900 O O . SER A 1 120 ? -10.164 6.224 23.877 1.00 89.62 120 SER A O 1
ATOM 902 N N . ARG A 1 121 ? -11.758 5.535 25.312 1.00 86.50 121 ARG A N 1
ATOM 903 C CA . ARG A 1 121 ? -11.816 6.753 26.140 1.00 86.50 121 ARG A CA 1
ATOM 904 C C . ARG A 1 121 ? -11.916 8.038 25.306 1.00 86.50 121 ARG A C 1
ATOM 906 O O . ARG A 1 121 ? -11.183 8.998 25.533 1.00 86.50 121 ARG A O 1
ATOM 913 N N . GLY A 1 122 ? -12.783 8.023 24.292 1.00 81.81 122 GLY A N 1
ATOM 914 C CA . GLY A 1 122 ? -13.006 9.156 23.385 1.00 81.81 122 GLY A CA 1
ATOM 915 C C . GLY A 1 122 ? -11.892 9.404 22.359 1.00 81.81 122 GLY A C 1
ATOM 916 O O . GLY A 1 122 ? -11.949 10.390 21.631 1.00 81.81 122 GLY A O 1
ATOM 917 N N . LYS A 1 123 ? -10.879 8.533 22.275 1.00 87.56 123 LYS A N 1
ATOM 918 C CA . LYS A 1 123 ? -9.809 8.604 21.273 1.00 87.56 123 LYS A CA 1
ATOM 919 C C . LYS A 1 123 ? -10.032 7.551 20.193 1.00 87.56 123 LYS A C 1
ATOM 921 O O . LYS A 1 123 ? -10.196 6.375 20.511 1.00 87.56 123 LYS A O 1
ATOM 926 N N . LYS A 1 124 ? -9.984 7.983 18.932 1.00 90.81 124 LYS A N 1
ATOM 927 C CA . LYS A 1 124 ? -10.004 7.118 17.747 1.00 90.81 124 LYS A CA 1
ATOM 928 C C . LYS A 1 124 ? -8.576 6.804 17.299 1.00 90.81 124 LYS A C 1
ATOM 930 O O . LYS A 1 124 ? -7.735 7.706 17.275 1.00 90.81 124 LYS A O 1
ATOM 935 N N . ARG A 1 125 ? -8.286 5.545 16.993 1.00 93.25 125 ARG A N 1
ATOM 936 C CA . ARG A 1 125 ? -7.004 5.047 16.470 1.00 93.25 125 ARG A CA 1
ATOM 937 C C . ARG A 1 125 ? -7.279 4.015 15.381 1.00 93.25 125 ARG A C 1
ATOM 939 O O . ARG A 1 125 ? -8.382 3.480 15.314 1.00 93.25 125 ARG A O 1
ATOM 946 N N . CYS A 1 126 ? -6.287 3.736 14.552 1.00 94.69 126 CYS A N 1
ATOM 947 C CA . CYS A 1 126 ? -6.296 2.580 13.666 1.00 94.69 126 CYS A CA 1
ATOM 948 C C . CYS A 1 126 ? -5.246 1.580 14.154 1.00 94.69 126 CYS A C 1
ATOM 950 O O . CYS A 1 126 ? -4.223 1.998 14.691 1.00 94.69 126 CYS A O 1
ATOM 952 N N . GLY A 1 127 ? -5.541 0.294 14.000 1.00 95.81 127 GLY A N 1
ATOM 953 C CA . GLY A 1 127 ? -4.554 -0.779 14.039 1.00 95.81 127 GLY A CA 1
ATOM 954 C C . GLY A 1 127 ? -4.542 -1.459 12.678 1.00 95.81 127 GLY A C 1
ATOM 955 O O . GLY A 1 127 ? -5.610 -1.603 12.075 1.00 95.81 127 GLY A O 1
ATOM 956 N N . TYR A 1 128 ? -3.375 -1.815 12.165 1.00 96.69 128 TYR A N 1
ATOM 957 C CA . TYR A 1 128 ? -3.250 -2.510 10.888 1.00 96.69 128 TYR A CA 1
ATOM 958 C C . TYR A 1 128 ? -1.929 -3.264 10.827 1.00 96.69 128 TYR A C 1
ATOM 960 O O . TYR A 1 128 ? -0.942 -2.820 11.397 1.00 96.69 128 TYR A O 1
ATOM 968 N N . ASP A 1 129 ? -1.925 -4.368 10.097 1.00 97.19 129 ASP A N 1
ATOM 969 C CA . ASP A 1 129 ? -0.738 -5.121 9.697 1.00 97.19 129 ASP A CA 1
ATOM 970 C C . ASP A 1 129 ? -1.035 -5.646 8.294 1.00 97.19 129 ASP A C 1
ATOM 972 O O . ASP A 1 129 ? -1.944 -6.461 8.113 1.00 97.19 129 ASP A O 1
ATOM 976 N N . ILE A 1 130 ? -0.378 -5.079 7.278 1.00 96.50 130 ILE A N 1
ATOM 977 C CA . ILE A 1 130 ? -0.675 -5.372 5.875 1.00 96.50 130 ILE A CA 1
ATOM 978 C C . ILE A 1 130 ? 0.607 -5.672 5.102 1.00 96.50 130 ILE A C 1
ATOM 980 O O . ILE A 1 130 ? 1.466 -4.818 4.910 1.00 96.50 130 ILE A O 1
ATOM 984 N N . ALA A 1 131 ? 0.666 -6.860 4.507 1.00 95.94 131 ALA A N 1
ATOM 985 C CA . ALA A 1 131 ? 1.675 -7.210 3.518 1.00 95.94 131 ALA A CA 1
ATOM 986 C C . ALA A 1 131 ? 1.219 -6.775 2.116 1.00 95.94 131 ALA A C 1
ATOM 988 O O . ALA A 1 131 ? 0.209 -7.274 1.599 1.00 95.94 131 ALA A O 1
ATOM 989 N N . LEU A 1 132 ? 1.984 -5.889 1.469 1.00 97.75 132 LEU A N 1
ATOM 990 C CA . LEU A 1 132 ? 1.682 -5.366 0.134 1.00 97.75 132 LEU A CA 1
ATOM 991 C C . LEU A 1 132 ? 2.796 -5.700 -0.865 1.00 97.75 132 LEU A C 1
ATOM 993 O O . LEU A 1 132 ? 3.971 -5.430 -0.637 1.00 97.75 132 LEU A O 1
ATOM 997 N N . LYS A 1 133 ? 2.411 -6.232 -2.024 1.00 98.44 133 LYS A N 1
ATOM 998 C CA . LYS A 1 133 ? 3.279 -6.409 -3.188 1.00 98.44 133 LYS A CA 1
ATOM 999 C C . LYS A 1 133 ? 2.509 -6.087 -4.457 1.00 98.44 133 LYS A C 1
ATOM 1001 O O . LYS A 1 133 ? 1.405 -6.598 -4.650 1.00 98.44 133 LYS A O 1
ATOM 1006 N N . PHE A 1 134 ? 3.088 -5.285 -5.336 1.00 98.56 134 PHE A N 1
ATOM 1007 C CA . PHE A 1 134 ? 2.476 -4.937 -6.614 1.00 98.56 134 PHE A CA 1
ATOM 1008 C C . PHE A 1 134 ? 3.502 -4.926 -7.743 1.00 98.56 134 PHE A C 1
ATOM 1010 O O . PHE A 1 134 ? 4.691 -4.697 -7.520 1.00 98.56 134 PHE A O 1
ATOM 1017 N N . ALA A 1 135 ? 3.027 -5.200 -8.953 1.00 98.44 135 ALA A N 1
ATOM 1018 C CA . ALA A 1 135 ? 3.815 -5.132 -10.169 1.00 98.44 135 ALA A CA 1
ATOM 1019 C C . ALA A 1 135 ? 3.757 -3.722 -10.766 1.00 98.44 135 ALA A C 1
ATOM 1021 O O . ALA A 1 135 ? 2.743 -3.025 -10.659 1.00 98.44 135 ALA A O 1
ATOM 1022 N N . TRP A 1 136 ? 4.839 -3.317 -11.420 1.00 98.12 136 TRP A N 1
ATOM 1023 C CA . TRP A 1 136 ? 4.938 -2.068 -12.166 1.00 98.12 136 TRP A CA 1
ATOM 1024 C C . TRP A 1 136 ? 5.464 -2.322 -13.577 1.00 98.12 136 TRP A C 1
ATOM 1026 O O . TRP A 1 136 ? 6.133 -3.323 -13.839 1.00 98.12 136 TRP A O 1
ATOM 1036 N N . SER A 1 137 ? 5.156 -1.396 -14.482 1.00 96.56 137 SER A N 1
ATOM 1037 C CA . SER A 1 137 ? 5.703 -1.359 -15.839 1.00 96.56 137 SER A CA 1
ATOM 1038 C C . SER A 1 137 ? 6.210 0.033 -16.171 1.00 96.56 137 SER A C 1
ATOM 1040 O O . SER A 1 137 ? 5.647 1.025 -15.706 1.00 96.56 137 SER A O 1
ATOM 1042 N N . ALA A 1 138 ? 7.264 0.092 -16.975 1.00 95.25 138 ALA A N 1
ATOM 1043 C CA . ALA A 1 138 ? 7.834 1.305 -17.523 1.00 95.25 138 ALA A CA 1
ATOM 1044 C C . ALA A 1 138 ? 7.853 1.213 -19.049 1.00 95.25 138 ALA A C 1
ATOM 1046 O O . ALA A 1 138 ? 8.514 0.342 -19.619 1.00 95.25 138 ALA A O 1
ATOM 1047 N N . LYS A 1 139 ? 7.151 2.138 -19.702 1.00 91.88 139 LYS A N 1
ATOM 1048 C CA . LYS A 1 139 ? 7.056 2.247 -21.164 1.00 91.88 139 LYS A CA 1
ATOM 1049 C C . LYS A 1 139 ? 7.689 3.552 -21.620 1.00 91.88 139 LYS A C 1
ATOM 1051 O O . LYS A 1 139 ? 7.761 4.498 -20.840 1.00 91.88 139 LYS A O 1
ATOM 1056 N N . ARG A 1 140 ? 8.174 3.626 -22.861 1.00 86.50 140 ARG A N 1
ATOM 1057 C CA . ARG A 1 140 ? 8.702 4.887 -23.407 1.00 86.50 140 ARG A CA 1
ATOM 1058 C C . ARG A 1 140 ? 7.585 5.940 -23.406 1.00 86.50 140 ARG A C 1
ATOM 1060 O O . ARG A 1 140 ? 6.452 5.632 -23.751 1.00 86.50 140 ARG A O 1
ATOM 1067 N N . SER A 1 141 ? 7.899 7.170 -23.008 1.00 74.50 141 SER A N 1
ATOM 1068 C CA . SER A 1 141 ? 6.912 8.254 -22.859 1.00 74.50 141 SER A CA 1
ATOM 1069 C C . SER A 1 141 ? 6.381 8.826 -24.187 1.00 74.50 141 SER A C 1
ATOM 1071 O O . SER A 1 141 ? 5.537 9.716 -24.169 1.00 74.50 141 SER A O 1
ATOM 1073 N N . ALA A 1 142 ? 6.843 8.317 -25.336 1.00 62.50 142 ALA A N 1
ATOM 1074 C CA . ALA A 1 142 ? 6.360 8.678 -26.669 1.00 62.50 142 ALA A CA 1
ATOM 1075 C C . ALA A 1 142 ? 5.562 7.518 -27.283 1.00 62.50 142 ALA A C 1
ATOM 1077 O O . ALA A 1 142 ? 5.960 6.366 -27.132 1.00 62.50 142 ALA A O 1
ATOM 1078 N N . GLU A 1 143 ? 4.463 7.854 -27.968 1.00 54.34 143 GLU A N 1
ATOM 1079 C CA . GLU A 1 143 ? 3.517 6.973 -28.673 1.00 54.34 143 GLU A CA 1
ATOM 1080 C C . GLU A 1 143 ? 4.223 5.934 -29.558 1.00 54.34 143 GLU A C 1
ATOM 1082 O O . GLU A 1 143 ? 4.450 6.129 -30.750 1.00 54.34 143 GLU A O 1
ATOM 1087 N N . THR A 1 144 ? 4.620 4.807 -28.985 1.00 51.19 144 THR A N 1
ATOM 1088 C CA . THR A 1 144 ? 5.072 3.652 -29.752 1.00 51.19 144 THR A CA 1
ATOM 1089 C C . THR A 1 144 ? 4.619 2.417 -28.990 1.00 51.19 144 THR A C 1
ATOM 1091 O O . THR A 1 144 ? 5.077 2.158 -27.880 1.00 51.19 144 THR A O 1
ATOM 1094 N N . GLU A 1 145 ? 3.657 1.695 -29.567 1.00 55.31 145 GLU A N 1
ATOM 1095 C CA . GLU A 1 145 ? 3.039 0.475 -29.020 1.00 55.31 145 GLU A CA 1
ATOM 1096 C C . GLU A 1 145 ? 3.967 -0.755 -29.089 1.00 55.31 145 GLU A C 1
ATOM 1098 O O . GLU A 1 145 ? 3.507 -1.895 -29.032 1.00 55.31 145 GLU A O 1
ATOM 1103 N N . ASP A 1 146 ? 5.279 -0.551 -29.199 1.00 54.12 146 ASP A N 1
ATOM 1104 C CA . ASP A 1 146 ? 6.240 -1.644 -29.242 1.00 54.12 146 ASP A CA 1
ATOM 1105 C C . ASP A 1 146 ? 6.515 -2.136 -27.814 1.00 54.12 146 ASP A C 1
ATOM 1107 O O . ASP A 1 146 ? 7.293 -1.557 -27.051 1.00 54.12 146 ASP A O 1
ATOM 1111 N N . ALA A 1 147 ? 5.859 -3.242 -27.451 1.00 55.62 147 ALA A N 1
ATOM 1112 C CA . ALA A 1 147 ? 6.039 -3.951 -26.181 1.00 55.62 147 ALA A CA 1
ATOM 1113 C C . ALA A 1 147 ? 7.484 -4.449 -25.951 1.00 55.62 147 ALA A C 1
ATOM 1115 O O . ALA A 1 147 ? 7.841 -4.814 -24.834 1.00 55.62 147 ALA A O 1
ATOM 1116 N N . GLU A 1 148 ? 8.330 -4.445 -26.987 1.00 59.62 148 GLU A N 1
ATOM 1117 C CA . GLU A 1 148 ? 9.724 -4.904 -26.927 1.00 59.62 148 GLU A CA 1
ATOM 1118 C C . GLU A 1 148 ? 10.626 -4.017 -26.050 1.00 59.62 148 GLU A C 1
ATOM 1120 O O . GLU A 1 148 ? 11.686 -4.458 -25.611 1.00 59.62 148 GLU A O 1
ATOM 1125 N N . ASP A 1 149 ? 10.194 -2.790 -25.745 1.00 75.62 149 ASP A N 1
ATOM 1126 C CA . ASP A 1 149 ? 10.936 -1.822 -24.933 1.00 75.62 149 ASP A CA 1
ATOM 1127 C C . ASP A 1 149 ? 10.386 -1.673 -23.495 1.00 75.62 149 ASP A C 1
ATOM 1129 O O . ASP A 1 149 ? 10.800 -0.761 -22.771 1.00 75.62 149 ASP A O 1
ATOM 1133 N N . GLU A 1 150 ? 9.454 -2.526 -23.063 1.00 90.56 150 GLU A N 1
ATOM 1134 C CA . GLU A 1 150 ? 8.853 -2.470 -21.724 1.00 90.56 150 GLU A CA 1
ATOM 1135 C C . GLU A 1 150 ? 9.784 -3.060 -20.652 1.00 90.56 150 GLU A C 1
ATOM 1137 O O . GLU A 1 150 ? 10.325 -4.155 -20.790 1.00 90.56 150 GLU A O 1
ATOM 1142 N N . VAL A 1 151 ? 9.957 -2.336 -19.543 1.00 94.81 151 VAL A N 1
ATOM 1143 C CA . VAL A 1 151 ? 10.642 -2.848 -18.347 1.00 94.81 151 VAL A CA 1
ATOM 1144 C C . VAL A 1 151 ? 9.603 -3.074 -17.261 1.00 94.81 151 VAL A C 1
ATOM 1146 O O . VAL A 1 151 ? 8.901 -2.140 -16.879 1.00 94.81 151 VAL A O 1
ATOM 1149 N N . THR A 1 152 ? 9.531 -4.292 -16.733 1.00 96.88 152 THR A N 1
ATOM 1150 C CA . THR A 1 152 ? 8.625 -4.654 -15.638 1.00 96.88 152 THR A CA 1
ATOM 1151 C C . THR A 1 152 ? 9.384 -4.969 -14.359 1.00 96.88 152 THR A C 1
ATOM 1153 O O . THR A 1 152 ? 10.596 -5.216 -14.357 1.00 96.88 152 THR A O 1
ATOM 1156 N N . GLY A 1 153 ? 8.661 -4.956 -13.248 1.00 97.75 153 GLY A N 1
ATOM 1157 C CA . GLY A 1 153 ? 9.210 -5.333 -11.962 1.00 97.75 153 GLY A CA 1
ATOM 1158 C C . GLY A 1 153 ? 8.173 -5.326 -10.856 1.00 97.75 153 GLY A C 1
ATOM 1159 O O . GLY A 1 153 ? 6.969 -5.256 -11.102 1.00 97.75 153 GLY A O 1
ATOM 1160 N N . HIS A 1 154 ? 8.658 -5.382 -9.618 1.00 98.44 154 HIS A N 1
ATOM 1161 C CA . HIS A 1 154 ? 7.818 -5.430 -8.429 1.00 98.44 154 HIS A CA 1
ATOM 1162 C C . HIS A 1 154 ? 8.272 -4.421 -7.376 1.00 98.44 154 HIS A C 1
ATOM 1164 O O . HIS A 1 154 ? 9.460 -4.109 -7.258 1.00 98.44 154 HIS A O 1
ATOM 1170 N N . VAL A 1 155 ? 7.309 -3.934 -6.599 1.00 98.50 155 VAL A N 1
ATOM 1171 C CA . VAL A 1 155 ? 7.532 -3.260 -5.319 1.00 98.50 155 VAL A CA 1
ATOM 1172 C C . VAL A 1 155 ? 6.918 -4.127 -4.227 1.00 98.50 155 VAL A C 1
ATOM 1174 O O . VAL A 1 155 ? 5.773 -4.566 -4.345 1.00 98.50 155 VAL A O 1
ATOM 1177 N N . GLU A 1 156 ? 7.681 -4.392 -3.174 1.00 98.12 156 GLU A N 1
ATOM 1178 C CA . GLU A 1 156 ? 7.252 -5.138 -1.992 1.00 98.12 156 GLU A CA 1
ATOM 1179 C C . GLU A 1 156 ? 7.453 -4.269 -0.753 1.00 98.12 156 GLU A C 1
ATOM 1181 O O . GLU A 1 156 ? 8.531 -3.708 -0.559 1.00 98.12 156 GLU A O 1
ATOM 1186 N N . ILE A 1 157 ? 6.404 -4.155 0.058 1.00 96.75 157 ILE A N 1
ATOM 1187 C CA . ILE A 1 157 ? 6.401 -3.412 1.316 1.00 96.75 157 ILE A CA 1
ATOM 1188 C C . ILE A 1 157 ? 6.243 -4.421 2.445 1.00 96.75 157 ILE A C 1
ATOM 1190 O O . ILE A 1 157 ? 5.260 -5.171 2.473 1.00 96.75 157 ILE A O 1
ATOM 1194 N N . ARG A 1 158 ? 7.224 -4.452 3.346 1.00 92.56 158 ARG A N 1
ATOM 1195 C CA . ARG A 1 158 ? 7.238 -5.326 4.523 1.00 92.56 158 ARG A CA 1
ATOM 1196 C C . ARG A 1 158 ? 7.120 -4.509 5.792 1.00 92.56 158 ARG A C 1
ATOM 1198 O O . ARG A 1 158 ? 7.523 -3.350 5.812 1.00 92.56 158 ARG A O 1
ATOM 1205 N N . ASP A 1 159 ? 6.567 -5.140 6.821 1.00 91.19 159 ASP A N 1
ATOM 1206 C CA . ASP A 1 159 ? 6.382 -4.549 8.149 1.00 91.19 159 ASP A CA 1
ATOM 1207 C C . ASP A 1 159 ? 5.557 -3.250 8.102 1.00 91.19 159 ASP A C 1
ATOM 1209 O O . ASP A 1 159 ? 5.819 -2.278 8.810 1.00 91.19 159 ASP A O 1
ATOM 1213 N N . PHE A 1 160 ? 4.567 -3.207 7.201 1.00 95.19 160 PHE A N 1
ATOM 1214 C CA . PHE A 1 160 ? 3.629 -2.095 7.110 1.00 95.19 160 PHE A CA 1
ATOM 1215 C C . PHE A 1 160 ? 2.495 -2.296 8.118 1.00 95.19 160 PHE A C 1
ATOM 1217 O O . PHE A 1 160 ? 1.420 -2.810 7.794 1.00 95.19 160 PHE A O 1
ATOM 1224 N N . ASP A 1 161 ? 2.768 -1.871 9.348 1.00 95.06 161 ASP A N 1
ATOM 1225 C CA . ASP A 1 161 ? 1.879 -2.004 10.496 1.00 95.06 161 ASP A CA 1
ATOM 1226 C C . ASP A 1 161 ? 1.772 -0.704 11.322 1.00 95.06 161 ASP A C 1
ATOM 1228 O O . ASP A 1 161 ? 2.446 0.296 11.051 1.00 95.06 161 ASP A O 1
ATOM 1232 N N . ASP A 1 162 ? 0.863 -0.665 12.299 1.00 93.44 162 ASP A N 1
ATOM 1233 C CA . ASP A 1 162 ? 0.633 0.527 13.125 1.00 93.44 162 ASP A CA 1
ATOM 1234 C C . ASP A 1 162 ? 1.684 0.747 14.225 1.00 93.44 162 ASP A C 1
ATOM 1236 O O . ASP A 1 162 ? 1.730 1.828 14.825 1.00 93.44 162 ASP A O 1
ATOM 1240 N N . THR A 1 163 ? 2.548 -0.239 14.471 1.00 90.62 163 THR A N 1
ATOM 1241 C CA . THR A 1 163 ? 3.556 -0.233 15.539 1.00 90.62 163 THR A CA 1
ATOM 1242 C C . THR A 1 163 ? 4.959 0.109 15.042 1.00 90.62 163 THR A C 1
ATOM 1244 O O . THR A 1 163 ? 5.723 0.724 15.787 1.00 90.62 163 THR A O 1
ATOM 1247 N N . SER A 1 164 ? 5.276 -0.199 13.782 1.00 82.81 164 SER A N 1
ATOM 1248 C CA . SER A 1 164 ? 6.537 0.162 13.117 1.00 82.81 164 SER A CA 1
ATOM 1249 C C . SER A 1 164 ? 6.627 1.649 12.741 1.00 82.81 164 SER A C 1
ATOM 1251 O O . SER A 1 164 ? 7.682 2.150 12.344 1.00 82.81 164 SER A O 1
ATOM 1253 N N . GLY A 1 165 ? 5.533 2.400 12.901 1.00 79.62 165 GLY A N 1
ATOM 1254 C CA . GLY A 1 165 ? 5.492 3.835 12.639 1.00 79.62 165 GLY A CA 1
ATOM 1255 C C . GLY A 1 165 ? 5.637 4.146 11.148 1.00 79.62 165 GLY A C 1
ATOM 1256 O O . GLY A 1 165 ? 4.731 3.870 10.365 1.00 79.62 165 GLY A O 1
ATOM 1257 N N . GLU A 1 166 ? 6.748 4.779 10.766 1.00 80.62 166 GLU A N 1
ATOM 1258 C CA . GLU A 1 166 ? 7.088 5.073 9.363 1.00 80.62 166 GLU A CA 1
ATOM 1259 C C . GLU A 1 166 ? 8.303 4.262 8.871 1.00 80.62 166 GLU A C 1
ATOM 1261 O O . GLU A 1 166 ? 8.789 4.495 7.765 1.00 80.62 166 GLU A O 1
ATOM 1266 N N . GLU A 1 167 ? 8.784 3.294 9.659 1.00 88.25 167 GLU A N 1
ATOM 1267 C CA . GLU A 1 167 ? 10.027 2.539 9.427 1.00 88.25 167 GLU A CA 1
ATOM 1268 C C . GLU A 1 167 ? 9.806 1.177 8.737 1.00 88.25 167 GLU A C 1
ATOM 1270 O O . GLU A 1 167 ? 10.481 0.198 9.033 1.00 88.25 167 GLU A O 1
ATOM 1275 N N . TYR A 1 168 ? 8.872 1.092 7.790 1.00 91.75 168 TYR A N 1
ATOM 1276 C CA . TYR A 1 168 ? 8.663 -0.120 6.983 1.00 91.75 168 TYR A CA 1
ATOM 1277 C C . TYR A 1 168 ? 9.676 -0.251 5.832 1.00 91.75 168 TYR A C 1
ATOM 1279 O O . TYR A 1 168 ? 10.120 0.750 5.251 1.00 91.75 168 TYR A O 1
ATOM 1287 N N . GLU A 1 169 ? 10.018 -1.492 5.471 1.00 93.94 169 GLU A N 1
ATOM 1288 C CA . GLU A 1 169 ? 10.967 -1.815 4.398 1.00 93.94 169 GLU A CA 1
ATOM 1289 C C . GLU A 1 169 ? 10.276 -1.751 3.028 1.00 93.94 169 GLU A C 1
ATOM 1291 O O . GLU A 1 169 ? 9.237 -2.377 2.809 1.00 93.94 169 GLU A O 1
ATOM 1296 N N . VAL A 1 170 ? 10.883 -1.037 2.074 1.00 96.31 170 VAL A N 1
ATOM 1297 C CA . VAL A 1 170 ? 10.442 -0.999 0.673 1.00 96.31 170 VAL A CA 1
ATOM 1298 C C . VAL A 1 170 ? 11.519 -1.619 -0.209 1.00 96.31 170 VAL A C 1
ATOM 1300 O O . VAL A 1 170 ? 12.631 -1.110 -0.321 1.00 96.31 170 VAL A O 1
ATOM 1303 N N . THR A 1 171 ? 11.181 -2.718 -0.876 1.00 97.62 171 THR A N 1
ATOM 1304 C CA . THR A 1 171 ? 12.061 -3.381 -1.842 1.00 97.62 171 THR A CA 1
ATOM 1305 C C . THR A 1 171 ? 11.536 -3.188 -3.256 1.00 97.62 171 THR A C 1
ATOM 1307 O O . THR A 1 171 ? 10.378 -3.482 -3.544 1.00 97.62 171 THR A O 1
ATOM 1310 N N . VAL A 1 172 ? 12.414 -2.758 -4.164 1.00 97.94 172 VAL A N 1
ATOM 1311 C CA . VAL A 1 172 ? 12.122 -2.639 -5.599 1.00 97.94 172 VAL A CA 1
ATOM 1312 C C . VAL A 1 172 ? 12.984 -3.622 -6.389 1.00 97.94 172 VAL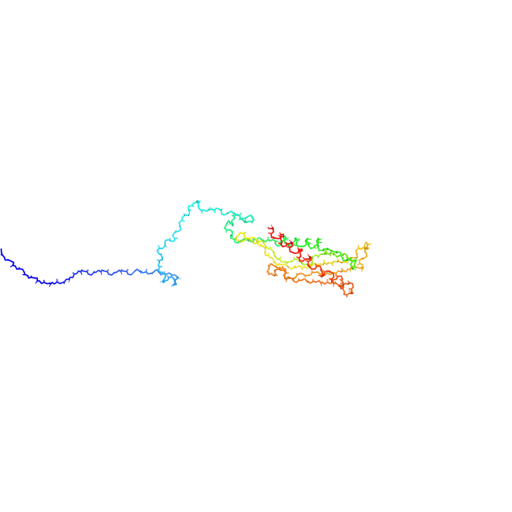 A C 1
ATOM 1314 O O . VAL A 1 172 ? 14.214 -3.637 -6.253 1.00 97.94 172 VAL A O 1
ATOM 1317 N N . SER A 1 173 ? 12.353 -4.414 -7.253 1.00 97.25 173 SER A N 1
ATOM 1318 C CA . SER A 1 173 ? 13.007 -5.312 -8.208 1.00 97.25 173 SER A CA 1
ATOM 1319 C C . SER A 1 173 ? 12.576 -4.990 -9.636 1.00 97.25 173 SER A C 1
ATOM 1321 O O . SER A 1 173 ? 11.463 -4.519 -9.848 1.00 97.25 173 SER A O 1
ATOM 1323 N N . ALA A 1 174 ? 13.448 -5.270 -10.603 1.00 96.62 174 ALA A N 1
ATOM 1324 C CA . ALA A 1 174 ? 13.110 -5.331 -12.023 1.00 96.62 174 ALA A CA 1
ATOM 1325 C C . ALA A 1 174 ? 13.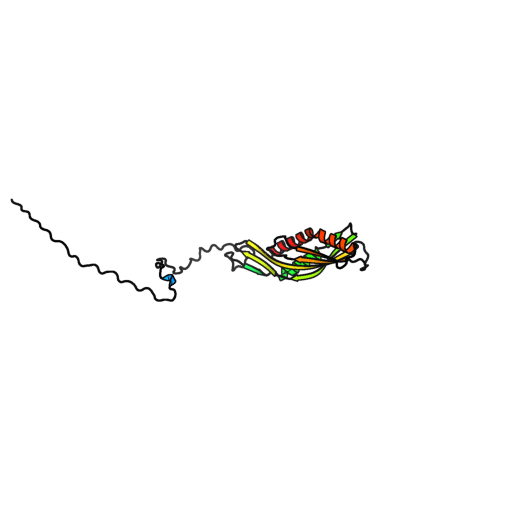298 -6.769 -12.510 1.00 96.62 174 ALA A C 1
ATOM 1327 O O . ALA A 1 174 ? 14.191 -7.467 -12.024 1.00 96.62 174 ALA A O 1
ATOM 1328 N N . ASP A 1 175 ? 12.470 -7.197 -13.456 1.00 94.69 175 ASP A N 1
ATOM 1329 C CA . ASP A 1 175 ? 12.492 -8.568 -13.980 1.00 94.69 175 ASP A CA 1
ATOM 1330 C C . ASP A 1 175 ? 13.635 -8.777 -14.994 1.00 94.69 175 ASP A C 1
ATOM 1332 O O . ASP A 1 175 ? 14.004 -9.905 -15.319 1.00 94.69 175 ASP A O 1
ATOM 1336 N N . VAL A 1 176 ? 14.240 -7.678 -15.456 1.00 91.19 176 VAL A N 1
ATOM 1337 C CA . VAL A 1 176 ? 15.382 -7.647 -16.376 1.00 91.19 176 VAL A CA 1
ATOM 1338 C C . VAL A 1 176 ? 16.615 -7.031 -15.710 1.00 91.19 176 VAL A C 1
ATOM 1340 O O . VAL A 1 176 ? 16.515 -6.124 -14.883 1.00 91.19 176 VAL A O 1
ATOM 1343 N N . SER A 1 177 ? 17.802 -7.509 -16.091 1.00 86.75 177 SER A N 1
ATOM 1344 C CA . SER A 1 177 ? 19.085 -7.152 -15.461 1.00 86.75 177 SER A CA 1
ATOM 1345 C C . SER A 1 177 ? 20.043 -6.350 -16.353 1.00 86.75 177 SER A C 1
ATOM 1347 O O . SER A 1 177 ? 21.159 -6.045 -15.934 1.00 86.75 177 SER A O 1
ATOM 1349 N N . HIS A 1 178 ? 19.638 -5.982 -17.572 1.00 88.94 178 HIS A N 1
ATOM 1350 C CA . HIS A 1 178 ? 20.436 -5.096 -18.427 1.00 88.94 178 HIS A CA 1
ATOM 1351 C C . HIS A 1 178 ? 20.444 -3.654 -17.884 1.00 88.94 178 HIS A C 1
ATOM 1353 O O . HIS A 1 178 ? 19.559 -3.268 -17.120 1.00 88.94 178 HIS A O 1
ATOM 1359 N N . SER A 1 179 ? 21.411 -2.831 -18.310 1.00 89.69 179 SER A N 1
ATOM 1360 C CA . SER A 1 179 ? 21.644 -1.467 -17.789 1.00 89.69 179 SER A CA 1
ATOM 1361 C C . SER A 1 179 ? 20.371 -0.621 -17.688 1.00 89.69 179 SER A C 1
ATOM 1363 O O . SER A 1 179 ? 20.045 -0.133 -16.613 1.00 89.69 179 SER A O 1
ATOM 1365 N N . ARG A 1 180 ? 19.578 -0.559 -18.765 1.00 89.06 180 ARG A N 1
ATOM 1366 C CA . ARG A 1 180 ? 18.293 0.159 -18.770 1.00 89.06 180 ARG A CA 1
ATOM 1367 C C . ARG A 1 180 ? 17.314 -0.328 -17.693 1.00 89.06 180 ARG A C 1
ATOM 1369 O O . ARG A 1 180 ? 16.632 0.487 -17.086 1.00 89.06 180 ARG A O 1
ATOM 1376 N N . GLY A 1 181 ? 17.240 -1.635 -17.443 1.00 92.38 181 GLY A N 1
ATOM 1377 C CA . GLY A 1 181 ? 16.390 -2.200 -16.395 1.00 92.38 181 GLY A CA 1
ATOM 1378 C C . GLY A 1 181 ? 16.824 -1.751 -15.003 1.00 92.38 181 GLY A C 1
ATOM 1379 O O . GLY A 1 181 ? 15.992 -1.377 -14.180 1.00 92.38 181 GLY A O 1
ATOM 1380 N N . VAL A 1 182 ? 18.139 -1.710 -14.770 1.00 94.81 182 VAL A N 1
ATOM 1381 C CA . VAL A 1 182 ? 18.732 -1.208 -13.523 1.00 94.81 182 VAL A CA 1
ATOM 1382 C C . VAL A 1 182 ? 18.462 0.288 -13.343 1.00 94.81 182 VAL A C 1
ATOM 1384 O O . VAL A 1 182 ? 18.080 0.707 -12.250 1.00 94.81 182 VAL A O 1
ATOM 1387 N N . ASP A 1 183 ? 18.598 1.088 -14.401 1.00 95.00 183 ASP A N 1
ATOM 1388 C CA . ASP A 1 183 ? 18.341 2.531 -14.355 1.00 95.00 183 ASP A CA 1
ATOM 1389 C C . ASP A 1 183 ? 16.873 2.836 -14.036 1.00 95.00 183 ASP A C 1
ATOM 1391 O O . ASP A 1 183 ? 16.585 3.625 -13.133 1.00 95.00 183 ASP A O 1
ATOM 1395 N N . VAL A 1 184 ? 15.941 2.146 -14.705 1.00 95.56 184 VAL A N 1
ATOM 1396 C CA . VAL A 1 184 ? 14.499 2.272 -14.448 1.00 95.56 184 VAL A CA 1
ATOM 1397 C C . VAL A 1 184 ? 14.155 1.809 -13.034 1.00 95.56 184 VAL A C 1
ATOM 1399 O O . VAL A 1 184 ? 13.473 2.530 -12.309 1.00 95.56 184 VAL A O 1
ATOM 1402 N N . ARG A 1 185 ? 14.676 0.660 -12.581 1.00 96.94 185 ARG A N 1
ATOM 1403 C CA . ARG A 1 185 ? 14.507 0.191 -11.194 1.00 96.94 185 ARG A CA 1
ATOM 1404 C C . ARG A 1 185 ? 14.950 1.256 -10.190 1.00 96.94 185 ARG A C 1
ATOM 1406 O O . ARG A 1 185 ? 14.262 1.507 -9.203 1.00 96.94 185 ARG A O 1
ATOM 1413 N N . ASN A 1 186 ? 16.103 1.879 -10.424 1.00 96.81 186 ASN A N 1
ATOM 1414 C CA . ASN A 1 186 ? 16.624 2.921 -9.546 1.00 96.81 186 ASN A CA 1
ATOM 1415 C C . ASN A 1 186 ? 15.756 4.187 -9.588 1.00 96.81 186 ASN A C 1
ATOM 1417 O O . ASN A 1 186 ? 15.613 4.844 -8.559 1.00 96.81 186 ASN A O 1
ATOM 1421 N N . ALA A 1 187 ? 15.151 4.522 -10.730 1.00 96.50 187 ALA A N 1
ATOM 1422 C CA . ALA A 1 187 ? 14.158 5.592 -10.816 1.00 96.50 187 ALA A CA 1
ATOM 1423 C C . ALA A 1 187 ? 12.896 5.275 -9.997 1.00 96.50 187 ALA A C 1
ATOM 1425 O O . ALA A 1 187 ? 12.422 6.139 -9.264 1.00 96.50 187 ALA A O 1
ATOM 1426 N N . VAL A 1 188 ? 12.405 4.032 -10.032 1.00 97.31 188 VAL A N 1
ATOM 1427 C CA . VAL A 1 188 ? 11.289 3.574 -9.182 1.00 97.31 188 VAL A CA 1
ATOM 1428 C C . VAL A 1 188 ? 11.648 3.662 -7.700 1.00 97.31 188 VAL A C 1
ATOM 1430 O O . VAL A 1 188 ? 10.874 4.199 -6.915 1.00 97.31 188 VAL A O 1
ATOM 1433 N N . LEU A 1 189 ? 12.846 3.214 -7.314 1.00 97.38 189 LEU A N 1
ATOM 1434 C CA . LEU A 1 189 ? 13.319 3.298 -5.930 1.00 97.38 189 LEU A CA 1
ATOM 1435 C C . LEU A 1 189 ? 13.425 4.750 -5.435 1.00 97.38 189 LEU A C 1
ATOM 1437 O O . LEU A 1 189 ? 13.072 5.043 -4.299 1.00 97.38 189 LEU A O 1
ATOM 1441 N N . LYS A 1 190 ? 13.836 5.693 -6.291 1.00 97.00 190 LYS A N 1
ATOM 1442 C CA . LYS A 1 190 ? 13.863 7.127 -5.945 1.00 97.00 190 LYS A CA 1
ATOM 1443 C C . LYS A 1 190 ? 12.478 7.706 -5.632 1.00 97.00 190 LYS A C 1
ATOM 1445 O O . LYS A 1 190 ? 12.423 8.762 -5.010 1.00 97.00 190 LYS A O 1
ATOM 1450 N N . ARG A 1 191 ? 11.392 7.040 -6.048 1.00 95.75 191 ARG A N 1
ATOM 1451 C CA . ARG A 1 191 ? 9.998 7.427 -5.763 1.00 95.75 191 ARG A CA 1
ATOM 1452 C C . ARG A 1 191 ? 9.430 6.820 -4.483 1.00 95.75 191 ARG A C 1
ATOM 1454 O O . ARG A 1 191 ? 8.238 6.949 -4.202 1.00 95.75 191 ARG A O 1
ATOM 1461 N N . GLU A 1 192 ? 10.271 6.166 -3.688 1.00 95.75 192 GLU A N 1
ATOM 1462 C CA . GLU A 1 192 ? 9.890 5.666 -2.371 1.00 95.75 192 GLU A CA 1
ATOM 1463 C C . GLU A 1 192 ? 9.261 6.752 -1.468 1.00 95.75 192 GLU A C 1
ATOM 1465 O O . GLU A 1 192 ? 8.229 6.465 -0.859 1.00 95.75 192 GLU A O 1
ATOM 1470 N N . PRO A 1 193 ? 9.763 8.005 -1.393 1.00 96.00 193 PRO A N 1
ATOM 1471 C CA . PRO A 1 193 ? 9.137 9.033 -0.558 1.00 96.00 193 PRO A CA 1
ATOM 1472 C C . PRO A 1 193 ? 7.694 9.362 -0.965 1.00 96.00 193 PRO A C 1
ATOM 1474 O O . PRO A 1 193 ? 6.848 9.617 -0.108 1.00 96.00 193 PRO A O 1
ATOM 1477 N N . GLU A 1 194 ? 7.384 9.369 -2.262 1.00 95.19 194 GLU A N 1
ATOM 1478 C CA . GLU A 1 194 ? 6.025 9.562 -2.767 1.00 95.19 194 GLU A CA 1
ATOM 1479 C C . GLU A 1 194 ? 5.118 8.376 -2.424 1.00 95.19 194 GLU A C 1
ATOM 1481 O O . GLU A 1 194 ? 3.980 8.587 -2.001 1.00 95.19 194 GLU A O 1
ATOM 1486 N N . LEU A 1 195 ? 5.632 7.144 -2.513 1.00 95.94 195 LEU A N 1
ATOM 1487 C CA . LEU A 1 195 ? 4.912 5.953 -2.058 1.00 95.94 195 LEU A CA 1
ATOM 1488 C C . LEU A 1 195 ? 4.599 6.031 -0.557 1.00 95.94 195 LEU A C 1
ATOM 1490 O O . LEU A 1 195 ? 3.466 5.779 -0.155 1.00 95.94 195 LEU A O 1
ATOM 1494 N N . ARG A 1 196 ? 5.558 6.459 0.272 1.00 95.31 196 ARG A N 1
ATOM 1495 C CA . ARG A 1 196 ? 5.340 6.649 1.717 1.00 95.31 196 ARG A CA 1
ATOM 1496 C C . ARG A 1 196 ? 4.239 7.673 2.005 1.00 95.31 196 ARG A C 1
ATOM 1498 O O . ARG A 1 196 ? 3.394 7.440 2.866 1.00 95.31 196 ARG A O 1
ATOM 1505 N N . LYS A 1 197 ? 4.184 8.775 1.247 1.00 95.50 197 LYS A N 1
ATOM 1506 C CA . LYS A 1 197 ? 3.099 9.771 1.354 1.00 95.50 197 LYS A CA 1
ATOM 1507 C C . LYS A 1 197 ? 1.735 9.192 0.981 1.00 95.50 197 LYS A C 1
ATOM 1509 O O . LYS A 1 197 ? 0.752 9.495 1.651 1.00 95.50 197 LYS A O 1
ATOM 1514 N N . LEU A 1 198 ? 1.674 8.359 -0.057 1.00 96.19 198 LEU A N 1
ATOM 1515 C CA . LEU A 1 198 ? 0.450 7.664 -0.461 1.00 96.19 198 LEU A CA 1
ATOM 1516 C C . LEU A 1 198 ? -0.051 6.738 0.659 1.00 96.19 198 LEU A C 1
ATOM 1518 O O . LEU A 1 198 ? -1.231 6.771 1.003 1.00 96.19 198 LEU A O 1
ATOM 1522 N N . LEU A 1 199 ? 0.843 5.967 1.283 1.00 95.75 199 LEU A N 1
ATOM 1523 C CA . LEU A 1 199 ? 0.502 5.088 2.410 1.00 95.75 199 LEU A CA 1
ATOM 1524 C C . LEU A 1 199 ? 0.068 5.870 3.655 1.00 95.75 199 LEU A C 1
ATOM 1526 O O . LEU A 1 199 ? -0.868 5.468 4.347 1.00 95.75 199 LEU A O 1
ATOM 1530 N N . ALA A 1 200 ? 0.699 7.014 3.920 1.00 94.81 200 ALA A N 1
ATOM 1531 C CA . ALA A 1 200 ? 0.282 7.913 4.990 1.00 94.81 200 ALA A CA 1
ATOM 1532 C C . ALA A 1 200 ? -1.128 8.478 4.739 1.00 94.81 200 ALA A C 1
ATOM 1534 O O . ALA A 1 200 ? -1.954 8.492 5.649 1.00 94.81 200 ALA A O 1
ATOM 1535 N N . ALA A 1 201 ? -1.448 8.871 3.502 1.00 95.56 201 ALA A N 1
ATOM 1536 C CA . ALA A 1 201 ? -2.796 9.311 3.143 1.00 95.56 201 ALA A CA 1
ATOM 1537 C C . ALA A 1 201 ? -3.831 8.188 3.329 1.00 95.56 201 ALA A C 1
ATOM 1539 O O . ALA A 1 201 ? -4.895 8.419 3.902 1.00 95.56 201 ALA A O 1
ATOM 1540 N N . TRP A 1 202 ? -3.498 6.956 2.931 1.00 97.00 202 TRP A N 1
ATOM 1541 C CA . TRP A 1 202 ? -4.344 5.787 3.181 1.00 97.00 202 TRP A CA 1
ATOM 1542 C C . TRP A 1 202 ? -4.616 5.568 4.681 1.00 97.00 202 TRP A C 1
ATOM 1544 O O . TRP A 1 202 ? -5.751 5.285 5.067 1.00 97.00 202 TRP A O 1
ATOM 1554 N N . LYS A 1 203 ? -3.605 5.748 5.541 1.00 95.44 203 LYS A N 1
ATOM 1555 C CA . LYS A 1 203 ? -3.754 5.641 7.001 1.00 95.44 203 LYS A CA 1
ATOM 1556 C C . LYS A 1 203 ? -4.728 6.685 7.554 1.00 95.44 203 LYS A C 1
ATOM 1558 O O . LYS A 1 203 ? -5.567 6.351 8.393 1.00 95.44 203 LYS A O 1
ATOM 1563 N N . GLU A 1 204 ? -4.651 7.926 7.079 1.00 95.44 204 GLU A N 1
ATOM 1564 C CA . GLU A 1 204 ? -5.600 8.976 7.468 1.00 95.44 204 GLU A CA 1
ATOM 1565 C C . GLU A 1 204 ? -7.030 8.628 7.034 1.00 95.44 204 GLU A C 1
ATOM 1567 O O . GLU A 1 204 ? -7.977 8.795 7.801 1.00 95.44 204 GLU A O 1
ATOM 1572 N N . GLU A 1 205 ? -7.207 8.053 5.845 1.00 96.56 205 GLU A N 1
ATOM 1573 C CA . GLU A 1 205 ? -8.521 7.591 5.393 1.00 96.56 205 GLU A CA 1
ATOM 1574 C C . GLU A 1 205 ? -9.059 6.415 6.218 1.00 96.56 205 GLU A C 1
ATOM 1576 O O . GLU A 1 205 ? -10.261 6.375 6.504 1.00 96.56 205 GLU A O 1
ATOM 1581 N N . LEU A 1 206 ? -8.194 5.480 6.632 1.00 96.12 206 LEU A N 1
ATOM 1582 C CA . LEU A 1 206 ? -8.560 4.382 7.532 1.00 96.12 206 LEU A CA 1
ATOM 1583 C C . LEU A 1 206 ? -9.045 4.926 8.875 1.00 96.12 206 LEU A C 1
ATOM 1585 O O . LEU A 1 206 ? -10.043 4.451 9.417 1.00 96.12 206 LEU A O 1
ATOM 1589 N N . LEU A 1 207 ? -8.385 5.965 9.388 1.00 93.88 207 LEU A N 1
ATOM 1590 C CA . LEU A 1 207 ? -8.795 6.639 10.612 1.00 93.88 207 LEU A CA 1
ATOM 1591 C C . LEU A 1 207 ? -10.164 7.322 10.476 1.00 93.88 207 LEU A C 1
ATOM 1593 O O . LEU A 1 207 ? -10.806 7.578 11.491 1.00 93.88 207 LEU A O 1
ATOM 1597 N N . LEU A 1 208 ? -10.657 7.598 9.267 1.00 93.44 208 LEU A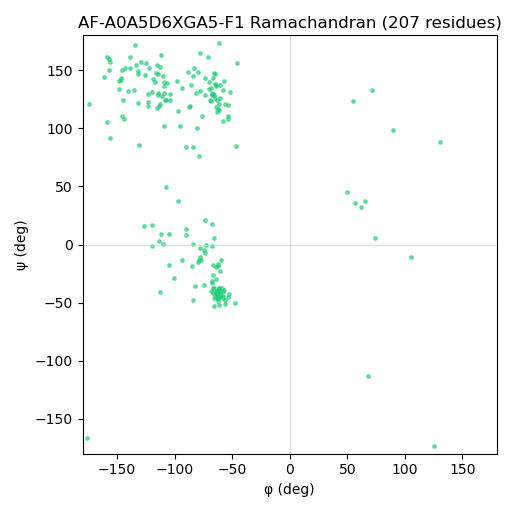 N 1
ATOM 1598 C CA . LEU A 1 208 ? -11.991 8.165 9.047 1.00 93.44 208 LEU A CA 1
ATOM 1599 C C . LEU A 1 208 ? -13.109 7.111 8.997 1.00 93.44 208 LEU A C 1
ATOM 1601 O O . LEU A 1 208 ? -14.259 7.476 9.248 1.00 93.44 208 LEU A O 1
ATOM 1605 N N . GLN A 1 209 ? -12.794 5.829 8.779 1.00 90.69 209 GLN A N 1
ATOM 1606 C CA . GLN A 1 209 ? -13.782 4.732 8.729 1.00 90.69 209 GLN A CA 1
ATOM 1607 C C . GLN A 1 209 ? -14.381 4.362 10.089 1.00 90.69 209 GLN A C 1
ATOM 1609 O O . GLN A 1 209 ? -15.452 3.711 10.118 1.00 90.69 209 GLN A O 1
#

Secondary structure (DSSP, 8-state):
-------------PPPPPPPPPPPPP--S-GGGGGS---------PPPPTT--------TTS-TT-TT---EEEE-HHHHHHHHHHHHHHH-EEEETTTTEEEEEEEEEEEEEEEEEEEETTEEEEEEEEEEEEEEEEEESSS---GGG-EEEEEEEES-BSSSTT--EEEEEES--SHHHHHHHHHHHHTHHHHHHHHHHHHHHHHH-

Radius of gyration: 39.72 Å; Cα contacts (8 Å, |Δi|>4): 278; chains: 1; bounding box: 54×40×155 Å

Mean predicted aligned error: 14.79 Å

pLDDT: mean 80.32, std 20.52, range [32.09, 98.56]

Nearest PDB structures (foldseek):
  6xlh-assembly1_C  TM=8.200E-01  e=4.612E-06  Saccharomyces cerevisiae S288C
  6xlb-assembly1_D1  TM=7.895E-01  e=2.057E-05  Saccharomyces cerevisiae S288C
  1usv-assembly4_H  TM=7.867E-01  e=8.178E-05  Saccharomyces cerevisiae

Sequence (209 aa):
MSSNDGGDSDSAAAPAAAAPKKQKLHDGYHGWMRTIPKTEQDFTPVRIAASEHAAVPTAAGNSAWNAAGTWEERDRSAWARERLKLLVLTDFRFEDAALGVAVAATSISRCEGDAKVIFSRGKKRCGYDIALKFAWSAKRSAETEDAEDEVTGHVEIRDFDDTSGEEYEVTVSADVSHSRGVDVRNAVLKREPELRKLLAAWKEELLLQ